Protein 5EWO (pdb70)

GO terms:
  GO:0039617 T=3 icosahedral viral capsid (C, IDA)

Nearest PDB structures (foldseek):
  5ewo-assembly1_A-2  TM=1.005E+00  e=1.103E-40  Human astrovirus 1
  9cbn-assembly1_C  TM=9.974E-01  e=3.775E-36  Human astrovirus 1
  9cbn-assembly1_D  TM=9.980E-01  e=8.827E-36  Human astrovirus 1
  3qsq-assembly1_A  TM=9.892E-01  e=1.990E-27  Human astrovirus 8
  5kov-assembly4_S  TM=9.769E-01  e=4.173E-25  Human astrovirus 2

Sequence (214 aa):
EYKVVLTFFGSSPMSSPNANNNKKQTWVNKKPLDAPSGHYNVKIAKDVDHYLTMQGFTSSIASVDWYTIDFQPSEAPAPIKKGGLLQVLVNISKKKADVYAVKQQFFVTAQTNNKHQVTSLLFLVKVTTGFQVNNYLSYFFYRASATTGDDATTNLLVRGDTYYTAGISSFTTQGGWWYLLTNTSIVDGAMPPPGWVWNNVEELKKTTNNTAYHMMDKKGLVHLIMPLPESSTQMMCCYEMLTSI

B-factor: mean 11.69, std 6.95, range [4.15, 51.04]

InterPro domains:
  IPR004337 Astrovirus capsid protein, inner core domain [PF03115] (17-258)
  IPR022027 Turkey astrovirus capsid protein [PF12226] (432-786)
  IPR029053 Viral coat protein subunit [G3DSA:2.60.120.20] (83-264)

Solvent-accessible surface area: 10147 Å² total; per-residue (Å²): 117,43,38,0,22,0,18,4,9,60,33,16,85,29,15,31,96,125,100,66,5,23,2,0,28,14,78,86,22,18,115,72,67,97,10,0,61,0,6,103,61,132,117,71,65,2,2,0,6,0,4,22,28,6,65,46,20,61,15,56,51,68,105,97,114,108,41,156,54,22,79,53,18,197,53,6,73,2,34,16,73,154,55,87,38,0,25,0,30,0,0,42,25,29,79,34,64,31,79,124,94,39,24,0,2,0,1,0,0,0,1,75,3,62,67,35,12,128,4,52,0,64,0,0,44,18,92,156,55,118,54,127,73,152,61,124,48,66,19,30,1,64,38,104,55,94,66,11,42,1,59,4,82,132,41,21,42,12,0,1,1,1,1,2,13,10,113,25,98,57,54,132,62,39,3,39,64,41,27,64,5,68,38,139,35,22,8,76,91,16,80,0,2,56,5,4,74,88,22,48,91,109,76,40,105,42,67,2,69,0,65,42,66,78

Foldseek 3Di:
DKKKKFFFAAFFPPAHQPDFFKWFFDCAFDPPFWFWWWDLDPVFIATFTDKTFTPDMWIAHPVRHGDDQDDFQPRTFTDTPHDGFKTWRWKDWDWAPPDQFKIKIKMKTKIATAHKDKGWGFIWGWDWDDDDDPDDIATFIAPHTDTDMTIDDHGTIMMTMAMDIGGGDDDDDDGRDYHGRHGPDGDDDDPNCPCRGHHDDGRDMDIDDTDNYD

Radius of gyration: 16.77 Å; Cα contacts (8 Å, |Δi|>4): 598; chains: 1; bounding box: 46×52×38 Å

Secondary structure (DSSP, 8-state):
-EEEEEEE-SPPTT--TTSPPPEE-SS--STT---EEEEEETTEEEE---EEEEEEEEEE-TTS-EEPPPPPPTT-EEEETTEEEEEEEEEEEEEEEEETTEEEEEEEEEEEESS-EEEEEEEE-EE----STT----BEE-SS-EEEEEEE-TT-EEEEEEEEEEES---SSS-----PPPSSS-B---TTTTTSSSPPPTT-EEEEEEBS--

Organism: Human astrovirus-1 (NCBI:txid12456)

Structure (mmCIF, N/CA/C/O backbone):
data_5EWO
#
_entry.id   5EWO
#
_cell.length_a   103.230
_cell.length_b   103.230
_cell.length_c   41.670
_cell.angle_alpha   90.000
_cell.angle_beta   90.000
_cell.angle_gamma   90.000
#
_symmetry.space_group_name_H-M   'P 41 21 2'
#
loop_
_entity.id
_entity.type
_entity.pdbx_description
1 polymer 'Structural protein'
2 non-polymer 'SULFATE ION'
3 water water
#
loop_
_atom_site.group_PDB
_atom_site.id
_atom_site.type_symbol
_atom_site.label_atom_id
_atom_site.label_alt_id
_atom_site.label_comp_id
_atom_site.label_asym_id
_atom_site.label_entity_id
_atom_site.label_seq_id
_atom_site.pdbx_PDB_ins_code
_atom_site.Cartn_x
_atom_site.Cartn_y
_atom_site.Cartn_z
_atom_site.occupancy
_atom_site.B_iso_or_equiv
_atom_site.auth_seq_id
_atom_site.auth_comp_id
_atom_site.auth_asym_id
_atom_site.auth_atom_id
_atom_site.pdbx_PDB_model_num
ATOM 1 N N . GLU A 1 4 ? -13.806 -3.951 -3.324 1.00 21.42 431 GLU A N 1
ATOM 2 C CA . GLU A 1 4 ? -13.788 -2.513 -3.600 1.00 22.85 431 GLU A CA 1
ATOM 3 C C . GLU A 1 4 ? -12.889 -2.250 -4.781 1.00 19.18 431 GLU A C 1
ATOM 4 O O . GLU A 1 4 ? -11.889 -2.923 -4.933 1.00 19.36 431 GLU A O 1
ATOM 16 N N . TYR A 1 5 ? -13.246 -1.270 -5.621 1.00 14.72 432 TYR A N 1
ATOM 17 C CA . TYR A 1 5 ? -12.464 -0.921 -6.797 1.00 14.17 432 TYR A CA 1
ATOM 18 C C . TYR A 1 5 ? -12.304 0.579 -6.898 1.00 13.18 432 TYR A C 1
ATOM 19 O O . TYR A 1 5 ? -13.144 1.343 -6.414 1.00 14.51 432 TYR A O 1
ATOM 37 N N . LYS A 1 6 ? -11.230 1.000 -7.552 1.00 13.44 433 LYS A N 1
ATOM 38 C CA . LYS A 1 6 ? -11.181 2.337 -8.120 1.00 13.58 433 LYS A CA 1
ATOM 39 C C . LYS A 1 6 ? -11.656 2.218 -9.558 1.00 12.03 433 LYS A C 1
ATOM 40 O O . LYS A 1 6 ? -11.163 1.390 -10.323 1.00 12.70 433 LYS A O 1
ATOM 59 N N . VAL A 1 7 ? -12.647 3.031 -9.893 1.00 10.49 434 VAL A N 1
ATOM 60 C CA . VAL A 1 7 ? -13.346 2.930 -11.160 1.00 10.34 434 VAL A CA 1
ATOM 61 C C . VAL A 1 7 ? -13.192 4.267 -11.880 1.00 10.67 434 VAL A C 1
ATOM 62 O O . VAL A 1 7 ? -13.530 5.309 -11.325 1.00 12.00 434 VAL A O 1
ATOM 75 N N . VAL A 1 8 ? -12.668 4.229 -13.104 1.00 9.72 435 VAL A N 1
ATOM 76 C CA . VAL A 1 8 ? -12.528 5.430 -13.927 1.00 9.72 435 VAL A CA 1
ATOM 77 C C . VAL A 1 8 ? -13.562 5.365 -15.039 1.00 9.00 435 VAL A C 1
ATOM 78 O O . VAL A 1 8 ? -13.539 4.456 -15.872 1.00 9.52 435 VAL A O 1
ATOM 91 N N . LEU A 1 9 ? -14.478 6.321 -15.015 1.00 8.65 436 LEU A N 1
ATOM 92 C CA . LEU A 1 9 ? -15.537 6.417 -16.013 1.00 8.25 436 LEU A CA 1
ATOM 93 C C . LEU A 1 9 ? -15.154 7.468 -17.044 1.00 8.88 436 LEU A C 1
ATOM 94 O O . LEU A 1 9 ? -14.789 8.593 -16.692 1.00 9.86 436 LEU A O 1
ATOM 110 N N . THR A 1 10 ? -15.266 7.110 -18.315 1.00 8.37 437 THR A N 1
ATOM 111 C CA . THR A 1 10 ? -15.134 8.047 -19.411 1.00 8.49 437 THR A CA 1
ATOM 112 C C . THR A 1 10 ? -16.534 8.384 -19.883 1.00 8.64 437 THR A C 1
ATOM 113 O O . THR A 1 10 ? -17.281 7.500 -20.306 1.00 9.20 437 THR A O 1
ATOM 124 N N A PHE A 1 11 ? -16.921 9.655 -19.755 0.62 8.26 438 PHE A N 1
ATOM 125 N N B PHE A 1 11 ? -16.875 9.659 -19.831 0.38 8.39 438 PHE A N 1
ATOM 126 C CA A PHE A 1 11 ? -18.293 10.079 -20.050 0.62 8.41 438 PHE A CA 1
ATOM 127 C CA B PHE A 1 11 ? -18.220 10.081 -20.146 0.38 7.82 438 PHE A CA 1
ATOM 128 C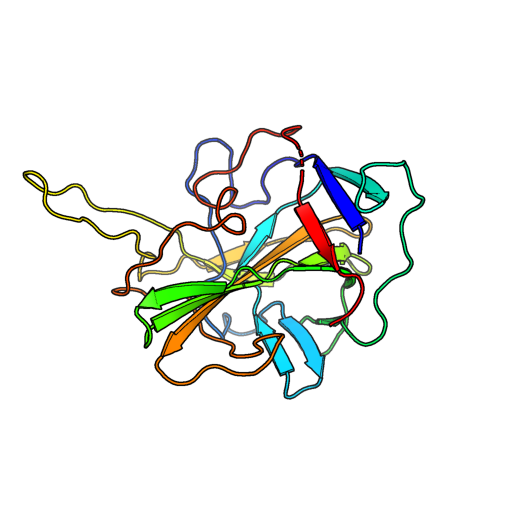 C A PHE A 1 11 ? -18.556 10.094 -21.559 0.62 8.56 438 PHE A C 1
ATOM 129 C C B PHE A 1 11 ? -18.517 10.032 -21.625 0.38 8.35 438 PHE A C 1
ATOM 130 O O A PHE A 1 11 ? -17.713 10.521 -22.351 0.62 9.44 438 PHE A O 1
ATOM 131 O O B PHE A 1 11 ? -17.668 10.347 -22.460 0.38 8.43 438 PHE A O 1
ATOM 164 N N . GLY A 1 12 ? -19.730 9.599 -21.945 1.00 8.32 439 GLY A N 1
ATOM 165 C CA . GLY A 1 12 ? -20.209 9.675 -23.311 1.00 8.37 439 GLY A CA 1
ATOM 166 C C . GLY A 1 12 ? -20.855 11.023 -23.570 1.00 8.22 439 GLY A C 1
ATOM 167 O O . GLY A 1 12 ? -20.686 11.969 -22.810 1.00 9.90 439 GLY A O 1
ATOM 171 N N A SER A 1 13 ? -21.580 11.122 -24.674 0.73 8.55 440 SER A N 1
ATOM 172 N N B SER A 1 13 ? -21.602 11.111 -24.661 0.27 9.32 440 SER A N 1
ATOM 173 C CA A SER A 1 13 ? -22.353 12.324 -24.982 0.73 7.99 440 SER A CA 1
ATOM 174 C CA B SER A 1 13 ? -22.363 12.316 -24.953 0.27 9.18 440 SER A CA 1
ATOM 175 C C A SER A 1 13 ? -23.602 12.365 -24.089 0.73 7.12 440 SER A C 1
ATOM 176 C C B SER A 1 13 ? -23.598 12.363 -24.062 0.27 7.63 440 SER A C 1
ATOM 177 O O A SER A 1 13 ? -24.032 11.335 -23.565 0.73 7.21 440 SER A O 1
ATOM 178 O O B SER A 1 13 ? -24.009 11.339 -23.513 0.27 7.42 440 SER A O 1
ATOM 193 N N . PRO A 1 14 ? -24.197 13.551 -23.912 1.00 6.22 441 PRO A N 1
ATOM 194 C CA . PRO A 1 14 ? -25.392 13.643 -23.063 1.00 6.18 441 PRO A CA 1
ATOM 195 C C . PRO A 1 14 ? -26.522 12.793 -23.618 1.00 5.31 441 PRO A C 1
ATOM 196 O O . PRO A 1 14 ? -26.615 12.607 -24.832 1.00 6.08 441 PRO A O 1
ATOM 207 N N . MET A 1 15 ? -27.402 12.327 -22.742 1.00 5.57 442 MET A N 1
ATOM 208 C CA . MET A 1 15 ? -28.590 11.617 -23.186 1.00 5.79 442 MET A CA 1
ATOM 209 C C . MET A 1 15 ? -29.716 12.600 -23.436 1.00 5.63 442 MET A C 1
ATOM 210 O O . MET A 1 15 ? -30.024 13.418 -22.570 1.00 6.13 442 MET A O 1
ATOM 224 N N . SER A 1 16 ? -30.365 12.503 -24.593 1.00 5.91 443 SER A N 1
ATOM 225 C CA A SER A 1 16 ? -31.526 13.321 -24.875 0.68 6.13 443 SER A CA 1
ATOM 226 C CA B SER A 1 16 ? -31.548 13.305 -24.872 0.32 6.34 443 SER A CA 1
ATOM 227 C C . SER A 1 16 ? -32.507 13.198 -23.699 1.00 6.06 443 SER A C 1
ATOM 228 O O . SER A 1 16 ? -32.742 12.099 -23.196 1.00 6.71 443 SER A O 1
ATOM 243 N N . PRO A 1 17 ? -33.121 14.318 -23.269 1.00 5.86 444 PRO A N 1
ATOM 244 C CA . PRO A 1 17 ? -33.146 15.652 -23.890 1.00 6.08 444 PRO A CA 1
ATOM 245 C C . PRO A 1 17 ? -31.982 16.569 -23.505 1.00 5.47 444 PRO A C 1
ATOM 246 O O . PRO A 1 17 ? -31.989 17.753 -23.864 1.00 6.13 444 PRO A O 1
ATOM 257 N N . ASN A 1 18 ? -30.980 16.046 -22.805 1.00 5.07 445 ASN A N 1
ATOM 258 C CA . ASN A 1 18 ? -29.831 16.842 -22.445 1.00 5.10 445 ASN A CA 1
ATOM 259 C C . ASN A 1 18 ? -28.978 17.215 -23.642 1.00 5.61 445 ASN A C 1
ATOM 260 O O . ASN A 1 18 ? -29.075 16.624 -24.722 1.00 5.83 445 ASN A O 1
ATOM 271 N N . ALA A 1 19 ? -28.149 18.223 -23.427 1.00 5.39 446 ALA A N 1
ATOM 272 C CA . ALA A 1 19 ? -27.224 18.723 -24.442 1.00 5.81 446 ALA A CA 1
ATOM 273 C C . ALA A 1 19 ? -26.094 19.458 -23.734 1.00 5.58 446 ALA A C 1
ATOM 274 O O . ALA A 1 19 ? -26.255 19.906 -22.599 1.00 5.81 446 ALA A O 1
ATOM 281 N N A ASN A 1 20 ? -24.992 19.613 -24.447 0.65 6.49 447 ASN A N 1
ATOM 282 N N B ASN A 1 20 ? -24.905 19.575 -24.335 0.35 6.30 447 ASN A N 1
ATOM 283 C CA A ASN A 1 20 ? -23.824 20.254 -23.885 0.65 6.24 447 ASN A CA 1
ATOM 284 C CA B ASN A 1 20 ? -23.804 20.234 -23.596 0.35 6.74 447 ASN A CA 1
ATOM 285 C C A ASN A 1 20 ? -24.087 21.672 -23.400 0.65 5.86 447 ASN A C 1
ATOM 286 C C B ASN A 1 20 ? -24.083 21.721 -23.328 0.35 5.45 447 ASN A C 1
ATOM 287 O O A ASN A 1 20 ? -23.463 22.140 -22.452 0.65 7.00 447 ASN A O 1
ATOM 288 O O B ASN A 1 20 ? -23.442 22.300 -22.452 0.35 5.82 447 ASN A O 1
ATOM 309 N N . ASN A 1 21 ? -24.986 22.361 -24.083 1.00 5.42 448 ASN A N 1
ATOM 310 C CA . ASN A 1 21 ? -25.307 23.758 -23.813 1.00 5.45 448 ASN A CA 1
ATOM 311 C C . ASN A 1 21 ? -26.564 23.991 -22.999 1.00 5.77 448 ASN A C 1
ATOM 312 O O . ASN A 1 21 ? -27.057 25.116 -22.971 1.00 7.70 448 ASN A O 1
ATOM 323 N N A LYS A 1 22 ? -27.081 22.931 -22.358 0.65 5.00 449 LYS A N 1
ATOM 324 N N B LYS A 1 22 ? -27.070 23.005 -22.291 0.35 6.64 449 LYS A N 1
ATOM 325 C CA A LYS A 1 22 ? -28.317 22.982 -21.562 0.65 5.18 449 LYS A CA 1
ATOM 326 C CA B LYS A 1 22 ? -28.190 23.312 -21.431 0.35 6.60 449 LYS A CA 1
ATOM 327 C C A LYS A 1 22 ? -28.081 22.529 -20.124 0.65 4.49 449 LYS A C 1
ATOM 328 C C B LYS A 1 22 ? -28.116 22.546 -20.145 0.35 5.95 449 LYS A C 1
ATOM 329 O O A LYS A 1 22 ? -27.185 21.734 -19.842 0.65 4.21 449 LYS A O 1
ATOM 330 O O B LYS A 1 22 ? -27.347 21.596 -19.987 0.35 5.20 449 LYS A O 1
ATOM 367 N N . GLN A 1 23 ? -28.942 23.007 -19.223 1.00 4.72 450 GLN A N 1
ATOM 368 C CA . GLN A 1 23 ? -29.017 22.446 -17.895 1.00 4.61 450 GLN A CA 1
ATOM 369 C C . GLN A 1 23 ? -29.240 20.936 -17.966 1.00 4.61 450 GLN A C 1
ATOM 370 O O . GL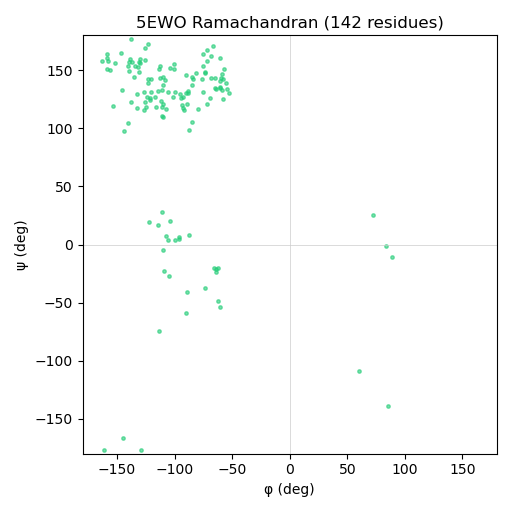N A 1 23 ? -29.972 20.433 -18.829 1.00 4.71 450 GLN A O 1
ATOM 384 N N . THR A 1 24 ? -28.655 20.208 -17.022 1.00 4.56 451 THR A N 1
ATOM 385 C CA . THR A 1 24 ? -28.937 18.783 -16.922 1.00 4.42 451 THR A CA 1
ATOM 386 C C . THR A 1 24 ? -30.344 18.542 -16.393 1.00 4.40 451 THR A C 1
ATOM 387 O O . THR A 1 24 ? -30.674 18.940 -15.273 1.00 5.51 451 THR A O 1
ATOM 398 N N . TRP A 1 25 ? -31.143 17.850 -17.191 1.00 4.33 452 TRP A N 1
ATOM 399 C CA . TRP A 1 25 ? -32.439 17.352 -16.774 1.00 4.49 452 TRP A CA 1
ATOM 400 C C . TRP A 1 25 ? -32.250 16.011 -16.064 1.00 4.51 452 TRP A C 1
ATOM 401 O O . TRP A 1 25 ? -31.492 15.157 -16.534 1.00 5.10 452 TRP A O 1
ATOM 422 N N . VAL A 1 26 ? -32.967 15.854 -14.955 1.00 4.54 453 VAL A N 1
ATOM 423 C CA . VAL A 1 26 ? -32.984 14.640 -14.151 1.00 4.43 453 VAL A CA 1
ATOM 424 C C . VAL A 1 26 ? -34.445 14.288 -13.857 1.00 4.63 453 VAL A C 1
ATOM 425 O O . VAL A 1 26 ? -35.301 15.177 -13.800 1.00 4.84 453 VAL A O 1
ATOM 438 N N . ASN A 1 27 ? -34.747 13.016 -13.650 1.00 4.40 454 ASN A N 1
ATOM 439 C CA . ASN A 1 27 ? -36.068 12.695 -13.145 1.00 4.59 454 ASN A CA 1
ATOM 440 C C . ASN A 1 27 ? -36.226 13.242 -11.716 1.00 4.71 454 ASN A C 1
ATOM 441 O O . ASN A 1 27 ? -35.326 13.085 -10.890 1.00 5.30 454 ASN A O 1
ATOM 452 N N A LYS A 1 28 ? -37.398 13.817 -11.460 0.69 4.48 455 LYS A N 1
ATOM 453 N N B LYS A 1 28 ? -37.363 13.891 -11.432 0.31 6.52 455 LYS A N 1
ATOM 454 C CA A LYS A 1 28 ? -37.658 14.466 -10.182 0.69 4.59 455 LYS A CA 1
ATOM 455 C CA B LYS A 1 28 ? -37.636 14.403 -10.074 0.31 7.68 455 LYS A CA 1
ATOM 456 C C A LYS A 1 28 ? -38.514 13.628 -9.211 0.69 5.48 455 LYS A C 1
ATOM 457 C C B LYS A 1 28 ? -38.446 13.433 -9.215 0.31 8.27 455 LYS A C 1
ATOM 458 O O A LYS A 1 28 ? -38.090 13.409 -8.087 0.69 5.95 455 LYS A O 1
ATOM 459 O O B LYS A 1 28 ? -37.966 12.989 -8.173 0.31 10.90 455 LYS A O 1
ATOM 496 N N . PRO A 1 29 ? -39.692 13.128 -9.622 1.00 6.79 456 PRO A N 1
ATOM 497 C CA . PRO A 1 29 ? -40.608 12.531 -8.640 1.00 7.27 456 PRO A CA 1
ATOM 498 C C . PRO A 1 29 ? -40.511 11.035 -8.509 1.00 7.11 456 PRO A C 1
ATOM 499 O O . PRO A 1 29 ? -39.715 10.355 -9.164 1.00 7.80 456 PRO A O 1
ATOM 510 N N . LEU A 1 30 ? -41.392 10.531 -7.663 1.00 7.29 457 LEU A N 1
ATOM 511 C CA . LEU A 1 30 ? -41.534 9.101 -7.395 1.00 8.13 457 LEU A CA 1
ATOM 512 C C . LEU A 1 30 ? -42.638 8.458 -8.216 1.00 7.43 457 LEU A C 1
ATOM 513 O O . LEU A 1 30 ? -42.926 7.284 -8.021 1.00 8.75 457 LEU A O 1
ATOM 529 N N . ASP A 1 31 ? -43.225 9.208 -9.134 1.00 6.40 458 ASP A N 1
ATOM 530 C CA . ASP A 1 31 ? -44.213 8.680 -10.060 1.00 6.61 458 ASP A CA 1
ATOM 531 C C . ASP A 1 31 ? -43.822 9.069 -11.474 1.00 6.46 458 ASP A C 1
ATOM 532 O O . ASP A 1 31 ? -42.770 9.670 -11.701 1.00 6.71 458 ASP A O 1
ATOM 541 N N . ALA A 1 32 ? -44.682 8.709 -12.416 1.00 6.69 459 ALA A N 1
ATOM 542 C CA . ALA A 1 32 ? -44.417 8.897 -13.835 1.00 6.80 459 ALA A CA 1
ATOM 543 C C . ALA A 1 32 ? -45.739 9.184 -14.536 1.00 7.32 459 ALA A C 1
ATOM 544 O O . ALA A 1 32 ? -46.811 8.916 -13.978 1.00 8.14 459 ALA A O 1
ATOM 551 N N . PRO A 1 33 ? -45.675 9.695 -15.777 1.00 7.98 460 PRO A N 1
ATOM 552 C CA . PRO A 1 33 ? -46.907 9.933 -16.530 1.00 10.08 460 PRO A CA 1
ATOM 553 C C . PRO A 1 33 ? -47.697 8.657 -16.750 1.00 10.44 460 PRO A C 1
ATOM 554 O O . PRO A 1 33 ? -47.177 7.546 -16.673 1.00 10.29 460 PRO A O 1
ATOM 565 N N . SER A 1 34 ? -48.976 8.844 -17.041 1.00 13.40 461 SER A N 1
ATOM 566 C CA . SER A 1 34 ? -49.878 7.749 -17.323 1.00 14.86 461 SER A CA 1
ATOM 567 C C . SER A 1 34 ? -49.310 6.850 -18.408 1.00 14.72 461 SER A C 1
ATOM 568 O O . SER A 1 34 ? -48.853 7.323 -19.446 1.00 15.42 461 SER A O 1
ATOM 576 N N . GLY A 1 35 ? -49.305 5.552 -18.136 1.00 14.38 462 GLY A N 1
ATOM 577 C CA . GLY A 1 35 ? -48.776 4.578 -19.069 1.00 14.53 462 GLY A CA 1
ATOM 578 C C . GLY A 1 35 ? -47.273 4.383 -18.997 1.00 13.62 462 GLY A C 1
ATOM 579 O O . GLY A 1 35 ? -46.727 3.555 -19.731 1.00 15.18 462 GLY A O 1
ATOM 583 N N . HIS A 1 36 ? -46.616 5.137 -18.119 1.00 10.47 463 HIS A N 1
ATOM 584 C CA . HIS A 1 36 ? -45.169 5.109 -17.996 1.00 9.58 463 HIS A CA 1
ATOM 585 C C . HIS A 1 36 ? -44.715 4.774 -16.590 1.00 8.79 463 HIS A C 1
ATOM 586 O O . HIS A 1 36 ? -45.513 4.690 -15.646 1.00 9.18 463 HIS A O 1
ATOM 600 N N . TYR A 1 37 ? -43.404 4.587 -16.473 1.00 8.52 464 TYR A N 1
ATOM 601 C CA . TYR A 1 37 ? -42.800 4.067 -15.260 1.00 8.43 464 TYR A CA 1
ATOM 602 C C . TYR A 1 37 ? -41.508 4.788 -14.953 1.00 7.30 464 TYR A C 1
ATOM 603 O O . TYR A 1 37 ? -40.772 5.211 -15.845 1.00 7.54 464 TYR A O 1
ATOM 621 N N . ASN A 1 38 ? -41.216 4.876 -13.667 1.00 7.10 465 ASN A N 1
ATOM 622 C CA . ASN A 1 38 ? -39.894 5.238 -13.205 1.00 7.14 465 ASN A CA 1
ATOM 623 C C . ASN A 1 38 ? -38.906 4.098 -13.448 1.00 7.13 465 ASN A C 1
ATOM 624 O O . ASN A 1 38 ? -39.288 2.928 -13.580 1.00 8.52 465 ASN A O 1
ATOM 635 N N . VAL A 1 39 ? -37.629 4.448 -13.504 1.00 6.41 466 VAL A N 1
ATOM 636 C CA . VAL A 1 39 ? -36.564 3.459 -13.394 1.00 6.33 466 VAL A CA 1
ATOM 637 C C . VAL A 1 39 ? -36.220 3.332 -11.910 1.00 6.12 466 VAL A C 1
ATOM 638 O O . VAL A 1 39 ? -36.045 4.345 -11.236 1.00 7.00 466 VAL A O 1
ATOM 651 N N . LYS A 1 40 ? -36.174 2.101 -11.412 1.00 6.68 467 LYS A N 1
ATOM 652 C CA . LYS A 1 40 ? -35.884 1.827 -10.001 1.00 7.68 467 LYS A CA 1
ATOM 653 C C . LYS A 1 40 ? -34.641 0.970 -9.920 1.00 8.13 467 LYS A C 1
ATOM 654 O O . LYS A 1 40 ? -34.426 0.090 -10.759 1.00 9.36 467 LYS A O 1
ATOM 673 N N . ILE A 1 41 ? -33.806 1.225 -8.922 1.00 7.11 468 ILE A N 1
ATOM 674 C CA . ILE A 1 41 ? -32.672 0.369 -8.626 1.00 7.58 468 ILE A CA 1
ATOM 675 C C . ILE A 1 41 ? -32.985 -0.303 -7.299 1.00 8.20 468 ILE A C 1
ATOM 676 O O . ILE A 1 41 ? -33.035 0.354 -6.265 1.00 8.61 468 ILE A O 1
ATOM 692 N N . ALA A 1 42 ? -33.237 -1.608 -7.360 1.00 9.62 469 ALA A N 1
ATOM 693 C CA . ALA A 1 42 ? -33.848 -2.335 -6.255 1.00 10.82 469 ALA A CA 1
ATOM 694 C C . ALA A 1 42 ? -33.019 -3.508 -5.765 1.00 12.25 469 ALA A C 1
ATOM 695 O O . ALA A 1 42 ? -32.472 -4.280 -6.551 1.00 13.92 469 ALA A O 1
ATOM 702 N N . LYS A 1 43 ? -32.982 -3.656 -4.446 1.00 12.46 470 LYS A N 1
ATOM 703 C CA . LYS A 1 43 ? -32.498 -4.867 -3.797 1.00 14.72 470 LYS A CA 1
ATOM 704 C C . LYS A 1 43 ? -33.668 -5.840 -3.612 1.00 16.27 470 LYS A C 1
ATOM 705 O O . LYS A 1 43 ? -33.509 -7.048 -3.790 1.00 16.41 470 LYS A O 1
ATOM 724 N N . ASP A 1 44 ? -34.830 -5.307 -3.230 1.00 15.92 471 ASP A N 1
ATOM 725 C CA . ASP A 1 44 ? -36.074 -6.074 -3.145 1.00 17.40 471 ASP A CA 1
ATOM 726 C C . ASP A 1 44 ? -37.253 -5.096 -3.135 1.00 18.17 471 ASP A C 1
ATOM 727 O O . ASP A 1 44 ? -37.051 -3.879 -3.261 1.00 17.10 471 ASP A O 1
ATOM 736 N N . VAL A 1 45 ? -38.476 -5.610 -2.992 1.00 20.96 472 VAL A N 1
ATOM 737 C CA . VAL A 1 45 ? -39.666 -4.766 -3.133 1.00 22.12 472 VAL A CA 1
ATOM 738 C C . VAL A 1 45 ? -39.757 -3.677 -2.065 1.00 20.84 472 VAL A C 1
ATOM 739 O O . VAL A 1 45 ? -40.448 -2.676 -2.258 1.00 22.92 472 VAL A O 1
ATOM 752 N N . ASP A 1 46 ? -39.061 -3.869 -0.948 1.00 20.43 473 ASP A N 1
ATOM 753 C CA . ASP A 1 46 ? -39.094 -2.906 0.154 1.00 20.32 473 ASP A CA 1
ATOM 754 C C . ASP A 1 46 ? -37.822 -2.064 0.282 1.00 18.59 473 ASP A C 1
ATOM 755 O O . ASP A 1 46 ? -37.704 -1.248 1.199 1.00 18.57 473 ASP A O 1
ATOM 764 N N . HIS A 1 47 ? -36.882 -2.242 -0.642 1.00 15.41 474 HIS A N 1
ATOM 765 C CA . HIS A 1 47 ? -35.612 -1.525 -0.596 1.00 13.77 474 HIS A CA 1
ATOM 766 C C . HIS A 1 47 ? -35.194 -1.194 -2.017 1.00 12.24 474 HIS A C 1
ATOM 767 O O . HIS A 1 47 ? -34.636 -2.039 -2.726 1.00 12.18 474 HIS A O 1
ATOM 781 N N . TYR A 1 48 ? -35.491 0.032 -2.437 1.00 10.24 475 TYR A N 1
ATOM 782 C CA . TYR A 1 48 ? -35.142 0.480 -3.769 1.00 8.82 475 TYR A CA 1
ATOM 783 C C . TYR A 1 48 ? -35.085 1.991 -3.807 1.00 8.24 475 TYR A C 1
ATOM 784 O O . TYR A 1 48 ? -35.659 2.673 -2.954 1.00 9.08 475 TYR A O 1
ATOM 802 N N . LEU A 1 49 ? -34.351 2.494 -4.789 1.00 7.41 476 LEU A N 1
ATOM 803 C CA . LEU A 1 49 ? -34.215 3.927 -5.026 1.00 7.03 476 LEU A CA 1
ATOM 804 C C . LEU A 1 49 ? -34.657 4.244 -6.447 1.00 6.90 476 LEU A C 1
ATOM 805 O O . LEU A 1 49 ? -34.390 3.491 -7.384 1.00 8.40 476 LEU A O 1
ATOM 821 N N . THR A 1 50 ? -35.311 5.378 -6.604 1.00 6.39 477 THR A N 1
ATOM 822 C CA . THR A 1 50 ? -35.793 5.805 -7.910 1.00 6.38 477 THR A CA 1
ATOM 823 C C . THR A 1 50 ? -34.712 6.611 -8.639 1.00 5.96 477 THR A C 1
ATOM 824 O O . THR A 1 50 ? -34.092 7.513 -8.073 1.00 5.91 477 THR A O 1
ATOM 835 N N . MET A 1 51 ? -34.476 6.280 -9.899 1.00 5.72 478 MET A N 1
ATOM 836 C CA . MET A 1 51 ? -33.528 7.025 -10.709 1.00 5.37 478 MET A CA 1
ATOM 837 C C . MET A 1 51 ? -33.915 8.492 -10.823 1.00 5.01 478 MET A C 1
ATOM 838 O O . MET A 1 51 ? -35.064 8.820 -11.166 1.00 5.65 478 MET A O 1
ATOM 852 N N . GLN A 1 52 ? -32.913 9.340 -10.618 1.00 4.81 479 GLN A N 1
ATOM 853 C CA . GLN A 1 52 ? -32.993 10.774 -10.879 1.00 4.67 479 GLN A CA 1
ATOM 854 C C . GLN A 1 52 ? -32.028 11.101 -12.033 1.00 4.45 479 GLN A C 1
ATOM 855 O O . GLN A 1 52 ? -32.477 11.319 -13.163 1.00 4.96 479 GLN A O 1
ATOM 869 N N . GLY A 1 53 ? -30.733 11.104 -11.773 1.00 4.66 480 GLY A N 1
ATOM 870 C CA . GLY A 1 53 ? -29.755 11.344 -12.822 1.00 4.82 480 GLY A CA 1
ATOM 871 C C . GLY A 1 53 ? -29.559 10.131 -13.720 1.00 4.75 480 GLY A C 1
ATOM 872 O O . GLY A 1 53 ? -29.549 8.987 -13.247 1.00 5.39 480 GLY A O 1
ATOM 876 N N . PHE A 1 54 ? -29.375 10.405 -15.005 1.00 5.21 481 PHE A N 1
ATOM 877 C CA . PHE A 1 54 ? -29.111 9.386 -16.022 1.00 5.59 481 PHE A CA 1
ATOM 878 C C . PHE A 1 54 ? -28.032 9.903 -16.951 1.00 5.11 481 PHE A C 1
ATOM 879 O O . PHE A 1 54 ? -28.189 10.971 -17.552 1.00 5.84 481 PHE A O 1
ATOM 896 N N . THR A 1 55 ? -26.946 9.148 -17.062 1.00 5.29 482 THR A N 1
ATOM 897 C CA . THR A 1 55 ? -25.773 9.606 -17.809 1.00 5.32 482 THR A CA 1
ATOM 898 C C . THR A 1 55 ? -25.166 8.419 -18.546 1.00 5.58 482 THR A C 1
ATOM 899 O O . THR A 1 55 ? -25.017 7.345 -17.979 1.00 6.11 482 THR A O 1
ATOM 910 N N A SER A 1 56 ? -24.838 8.614 -19.821 0.85 5.64 483 SER A N 1
ATOM 911 N N B SER A 1 56 ? -24.812 8.616 -19.815 0.15 6.04 483 SER A N 1
ATOM 912 C CA A SER A 1 56 ? -24.174 7.604 -20.636 0.85 5.80 483 SER A CA 1
ATOM 913 C CA B SER A 1 56 ? -24.202 7.551 -20.612 0.15 6.66 483 SER A CA 1
ATOM 914 C C A SER A 1 56 ? -22.672 7.613 -20.367 0.85 6.52 483 SER A C 1
ATOM 915 C C B SER A 1 56 ? -22.677 7.579 -20.509 0.15 6.57 483 SER A C 1
ATOM 916 O O A SER A 1 56 ? -22.037 8.677 -20.364 0.85 7.12 483 SER A O 1
ATOM 917 O O B SER A 1 56 ? -22.035 8.605 -20.742 0.15 6.15 483 SER A O 1
ATOM 932 N N . ILE A 1 57 ? -22.125 6.421 -20.164 1.00 6.06 484 ILE A N 1
ATOM 933 C CA . ILE A 1 57 ? -20.703 6.226 -19.923 1.00 6.56 484 ILE A CA 1
ATOM 934 C C . ILE A 1 57 ? -20.130 5.465 -21.112 1.00 6.71 484 ILE A C 1
ATOM 935 O O . ILE A 1 57 ? -20.582 4.371 -21.444 1.00 7.64 484 ILE A O 1
ATOM 952 N N . ALA A 1 58 ? -19.129 6.060 -21.759 1.00 7.74 485 ALA A N 1
ATOM 953 C CA . ALA A 1 58 ? -18.525 5.464 -22.946 1.00 8.81 485 ALA A CA 1
ATOM 954 C C . ALA A 1 58 ? -17.646 4.269 -22.627 1.00 9.60 485 ALA A C 1
ATOM 955 O O . ALA A 1 58 ? -17.603 3.309 -23.399 1.00 11.26 485 ALA A O 1
ATOM 962 N N . SER A 1 59 ? -16.917 4.327 -21.517 1.00 9.19 486 SER A N 1
ATOM 963 C CA . SER A 1 59 ? -16.057 3.210 -21.130 1.00 9.97 486 SER A CA 1
ATOM 964 C C . SER A 1 59 ? -15.753 3.267 -19.642 1.00 8.73 486 SER A C 1
ATOM 965 O O . SER A 1 59 ? -15.915 4.297 -18.978 1.00 8.93 486 SER A O 1
ATOM 973 N N . VAL A 1 60 ? -15.336 2.119 -19.126 1.00 8.77 487 VAL A N 1
ATOM 974 C CA . VAL A 1 60 ? -15.025 1.938 -17.720 1.00 8.75 487 VAL A CA 1
ATOM 975 C C . VAL A 1 60 ? -13.687 1.224 -17.607 1.00 9.42 487 VAL A C 1
ATOM 976 O O . VAL A 1 60 ? -13.472 0.198 -18.254 1.00 10.51 487 VAL A O 1
ATOM 989 N N . ASP A 1 61 ? -12.798 1.781 -16.792 1.00 9.60 488 ASP A N 1
ATOM 990 C CA . ASP A 1 61 ? -11.530 1.143 -16.450 1.00 9.93 488 ASP A CA 1
ATOM 991 C C . ASP A 1 61 ? -11.542 0.806 -14.966 1.00 9.55 488 ASP A C 1
ATOM 992 O O . ASP A 1 61 ? -11.901 1.644 -14.125 1.00 10.43 488 ASP A O 1
ATOM 1001 N N . TRP A 1 62 ? -11.166 -0.427 -14.656 1.00 9.90 489 TRP A N 1
ATOM 1002 C CA . TRP A 1 62 ? -11.247 -0.966 -13.310 1.00 10.27 489 TRP A CA 1
ATOM 1003 C C . TRP A 1 62 ? -9.855 -1.150 -12.722 1.00 11.07 489 TRP A C 1
ATOM 1004 O O . TRP A 1 62 ? -8.948 -1.651 -13.388 1.00 11.54 489 TRP A O 1
ATOM 1025 N N . TYR A 1 63 ? -9.721 -0.771 -11.459 1.00 11.50 490 TYR A N 1
ATOM 1026 C CA . TYR A 1 63 ? -8.479 -0.896 -10.717 1.00 12.75 490 TYR A CA 1
ATOM 1027 C C . TYR A 1 63 ? -8.753 -1.371 -9.298 1.00 13.69 490 TYR A C 1
ATOM 1028 O O . TYR A 1 63 ? -9.841 -1.206 -8.768 1.00 13.62 490 TYR A O 1
ATOM 1046 N N . THR A 1 64 ? -7.728 -1.920 -8.663 1.00 19.01 491 THR A N 1
ATOM 1047 C CA . THR A 1 64 ? -7.762 -2.175 -7.229 1.00 22.43 491 THR A CA 1
ATOM 1048 C C . THR A 1 64 ? -7.798 -0.858 -6.464 1.00 25.00 491 THR A C 1
ATOM 1049 O O . THR A 1 64 ? -7.653 0.217 -7.044 1.00 24.52 491 THR A O 1
ATOM 1060 N N . ILE A 1 65 ? -8.012 -0.932 -5.170 1.00 34.63 492 ILE A N 1
ATOM 1061 C CA . ILE A 1 65 ? -8.086 0.237 -4.333 1.00 39.36 492 ILE A CA 1
ATOM 1062 C C . ILE A 1 65 ? -6.772 1.065 -4.301 1.00 41.28 492 ILE A C 1
ATOM 1063 O O . ILE A 1 65 ? -6.773 2.249 -4.009 1.00 41.90 492 ILE A O 1
ATOM 1079 N N . ASP A 1 66 ? -5.678 0.451 -4.652 1.00 40.11 493 ASP A N 1
ATOM 1080 C CA . ASP A 1 66 ? -4.395 1.198 -4.728 1.00 40.82 493 ASP A CA 1
ATOM 1081 C C . ASP A 1 66 ? -3.973 1.500 -6.156 1.00 39.64 493 ASP A C 1
ATOM 1082 O O . ASP A 1 66 ? -2.824 1.784 -6.438 1.00 39.25 493 ASP A O 1
ATOM 1091 N N . PHE A 1 67 ? -4.948 1.451 -7.044 1.00 27.68 494 PHE A N 1
ATOM 1092 C CA . PHE A 1 67 ? -4.800 1.751 -8.442 1.00 26.60 494 PHE A CA 1
ATOM 1093 C C . PHE A 1 67 ? -4.049 0.773 -9.401 1.00 25.54 494 PHE A C 1
ATOM 1094 O O . PHE A 1 67 ? -3.594 1.197 -10.398 1.00 25.41 494 PHE A O 1
ATOM 1111 N N . GLN A 1 68 ? -3.982 -0.534 -9.085 1.00 26.00 495 GLN A N 1
ATOM 1112 C CA . GLN A 1 68 ? -3.465 -1.574 -9.981 1.00 26.82 495 GLN A CA 1
ATOM 1113 C C . GLN A 1 68 ? -4.571 -2.061 -10.933 1.00 24.09 495 GLN A C 1
ATOM 1114 O O . GLN A 1 68 ? -5.716 -2.154 -10.517 1.00 21.72 495 GLN A O 1
ATOM 1128 N N . PRO A 1 69 ? -4.237 -2.400 -12.196 1.00 25.28 496 PRO A N 1
ATOM 1129 C CA . PRO A 1 69 ? -5.276 -2.737 -13.188 1.00 24.57 496 PRO A CA 1
ATOM 1130 C C . PRO A 1 69 ? -6.009 -4.051 -12.911 1.00 23.56 496 PRO A C 1
ATOM 1131 O O . PRO A 1 69 ? -5.384 -5.019 -12.471 1.00 24.39 496 PRO A O 1
ATOM 1142 N N . SER A 1 70 ? -7.309 -4.084 -13.197 1.00 23.63 497 SER A N 1
ATOM 1143 C CA . SER A 1 70 ? -8.136 -5.248 -12.903 1.00 24.10 497 SER A CA 1
ATOM 1144 C C . SER A 1 70 ? -9.144 -5.516 -14.013 1.00 24.74 497 SER A C 1
ATOM 1145 O O . SER A 1 70 ? -9.555 -4.604 -14.731 1.00 24.50 497 SER A O 1
ATOM 1153 N N . GLU A 1 71 ? -9.549 -6.775 -14.148 1.00 30.49 498 GLU A N 1
ATOM 1154 C CA . GLU A 1 71 ? -10.632 -7.113 -15.057 1.00 31.05 498 GLU A CA 1
ATOM 1155 C C . GLU A 1 71 ? -11.935 -6.670 -14.407 1.00 27.63 498 GLU A C 1
ATOM 1156 O O . GLU A 1 71 ? -12.018 -6.572 -13.183 1.00 26.71 498 GLU A O 1
ATOM 1168 N N . ALA A 1 72 ? -12.941 -6.388 -15.227 1.00 23.01 499 ALA A N 1
ATOM 1169 C CA . ALA A 1 72 ? -14.245 -6.007 -14.707 1.00 20.38 499 ALA A CA 1
ATOM 1170 C C . ALA A 1 72 ? -14.823 -7.132 -13.850 1.00 18.41 499 ALA A C 1
ATOM 1171 O O . ALA A 1 72 ? -14.688 -8.301 -14.206 1.00 18.69 499 ALA A O 1
ATOM 1178 N N . PRO A 1 73 ? -15.475 -6.784 -12.725 1.00 14.55 500 PRO A N 1
ATOM 1179 C CA . PRO A 1 73 ? -16.174 -7.781 -11.909 1.00 14.16 500 PRO A CA 1
ATOM 1180 C C . PRO A 1 73 ? -17.444 -8.268 -12.596 1.00 13.21 500 PRO A C 1
ATOM 1181 O O . PRO A 1 73 ? -17.882 -7.672 -13.576 1.00 13.72 500 PRO A O 1
ATOM 1192 N N . ALA A 1 74 ? -18.017 -9.354 -12.088 1.00 14.58 501 ALA A N 1
ATOM 1193 C CA . ALA A 1 74 ? -19.326 -9.810 -12.544 1.00 13.81 501 ALA A CA 1
ATOM 1194 C C . ALA A 1 74 ? -20.406 -8.904 -11.947 1.00 12.46 501 ALA A C 1
ATOM 1195 O O . ALA A 1 74 ? -20.141 -8.169 -10.998 1.00 13.38 501 ALA A O 1
ATOM 1202 N N . PRO A 1 75 ? -21.631 -8.949 -12.496 1.00 10.94 502 PRO A N 1
ATOM 1203 C CA . PRO A 1 75 ? -22.722 -8.165 -11.911 1.00 10.33 502 PRO A CA 1
ATOM 1204 C C . PRO A 1 75 ? -22.964 -8.502 -10.454 1.00 9.44 502 PRO A C 1
ATOM 1205 O O . PRO A 1 75 ? -22.734 -9.632 -10.021 1.00 10.24 502 PRO A O 1
ATOM 1216 N N . ILE A 1 76 ? -23.448 -7.516 -9.717 1.00 9.94 503 ILE A N 1
ATOM 1217 C CA . ILE A 1 76 ? -23.848 -7.700 -8.332 1.00 10.68 503 ILE A CA 1
ATOM 1218 C C . ILE A 1 76 ? -25.151 -8.487 -8.281 1.00 11.55 503 ILE A C 1
ATOM 1219 O O . ILE A 1 76 ? -26.175 -8.049 -8.788 1.00 12.16 503 ILE A O 1
ATOM 1235 N N A LYS A 1 77 ? -25.081 -9.664 -7.677 0.59 12.70 504 LYS A N 1
ATOM 1236 N N B LYS A 1 77 ? -25.138 -9.648 -7.640 0.41 12.67 504 LYS A N 1
ATOM 1237 C CA A LYS A 1 77 ? -26.262 -10.476 -7.487 0.59 14.68 504 LYS A CA 1
ATOM 1238 C CA B LYS A 1 77 ? -26.339 -10.485 -7.586 0.41 14.01 504 LYS A CA 1
ATOM 1239 C C A LYS A 1 77 ? -27.201 -9.764 -6.539 0.59 15.56 504 LYS A C 1
ATOM 1240 C C B LYS A 1 77 ? -27.457 -9.886 -6.731 0.41 14.39 504 LYS A C 1
ATOM 1241 O O A LYS A 1 77 ? -26.770 -9.181 -5.543 0.59 16.01 504 LYS A O 1
ATOM 1242 O O B LYS A 1 77 ? -27.227 -9.497 -5.589 0.41 14.66 504 LYS A O 1
ATOM 1279 N N A GLY A 1 78 ? -28.486 -9.806 -6.863 0.59 16.09 505 GLY A N 1
ATOM 1280 N N B GLY A 1 78 ? -28.669 -9.828 -7.278 0.41 14.11 505 GLY A N 1
ATOM 1281 C CA A GLY A 1 78 ? -29.516 -9.316 -5.969 0.59 15.97 505 GLY A CA 1
ATOM 1282 C CA B GLY A 1 78 ? -29.830 -9.396 -6.512 0.41 13.76 505 GLY A CA 1
ATOM 1283 C C A GLY A 1 78 ? -29.778 -7.819 -6.016 0.59 15.04 505 GLY A C 1
ATOM 1284 C C B GLY A 1 78 ? -30.209 -7.932 -6.653 0.41 13.48 505 GLY A C 1
ATOM 1285 O O A GLY A 1 78 ? -30.521 -7.303 -5.181 0.59 14.94 505 GLY A O 1
ATOM 1286 O O B GLY A 1 78 ? -31.316 -7.535 -6.273 0.41 13.70 505 GLY A O 1
ATOM 1293 N N A LEU A 1 79 ? -29.173 -7.124 -6.979 0.59 12.80 506 LEU A N 1
ATOM 1294 N N B LEU A 1 79 ? -29.291 -7.120 -7.171 0.41 11.93 506 LEU A N 1
ATOM 1295 C CA A LEU A 1 79 ? -29.540 -5.746 -7.303 0.59 11.47 506 LEU A CA 1
ATOM 1296 C CA B LEU A 1 79 ? -29.530 -5.686 -7.321 0.41 11.13 506 LEU A CA 1
ATOM 1297 C C A LEU A 1 79 ? -30.067 -5.777 -8.719 0.59 11.13 506 LEU A C 1
ATOM 1298 C C B LEU A 1 79 ? -29.874 -5.379 -8.766 0.41 11.62 506 LEU A C 1
ATOM 1299 O O A LEU A 1 79 ? -29.533 -6.519 -9.560 0.59 11.57 506 LEU A O 1
ATOM 1300 O O B LEU A 1 79 ? -29.037 -5.451 -9.653 0.41 12.79 506 LEU A O 1
ATOM 1331 N N . GLN A 1 80 ? -31.115 -4.994 -8.981 1.00 11.83 507 GLN A N 1
ATOM 1332 C CA . GLN A 1 80 ? -31.694 -4.943 -10.312 1.00 12.52 507 GLN A CA 1
ATOM 1333 C C . GLN A 1 80 ? -32.085 -3.529 -10.692 1.00 10.98 507 GLN A C 1
ATOM 1334 O O . GLN A 1 80 ? -32.591 -2.795 -9.868 1.00 11.17 507 GLN A O 1
ATOM 1349 N N . VAL A 1 81 ? -31.882 -3.164 -11.950 1.00 8.47 508 VAL A N 1
ATOM 1350 C CA . VAL A 1 81 ? -32.513 -1.970 -12.504 1.00 7.04 508 VAL A CA 1
ATOM 1351 C C . VAL A 1 81 ? -33.826 -2.409 -13.140 1.00 6.91 508 VAL A C 1
ATOM 1352 O O . VAL A 1 81 ? -33.801 -3.217 -14.068 1.00 7.70 508 VAL A O 1
ATOM 1365 N N . LEU A 1 82 ? -34.951 -1.932 -12.601 1.00 6.95 509 LEU A N 1
ATOM 1366 C CA . LEU A 1 82 ? -36.297 -2.343 -12.973 1.00 8.30 509 LEU A CA 1
ATOM 1367 C C . LEU A 1 82 ? -37.064 -1.220 -13.646 1.00 7.36 509 LEU A C 1
ATOM 1368 O O . LEU A 1 82 ? -36.942 -0.057 -13.259 1.00 8.35 509 LEU A O 1
ATOM 1384 N N . VAL A 1 83 ? -37.871 -1.583 -14.634 1.00 7.23 510 VAL A N 1
ATOM 1385 C CA . VAL A 1 83 ? -38.900 -0.715 -15.179 1.00 7.34 510 VAL A CA 1
ATOM 1386 C C . VAL A 1 83 ? -40.205 -1.499 -15.076 1.00 7.62 510 VAL A C 1
ATOM 1387 O O . VAL A 1 83 ? -40.328 -2.582 -15.659 1.00 7.74 510 VAL A O 1
ATOM 1400 N N . ASN A 1 84 ? -41.154 -0.964 -14.310 1.00 8.67 511 ASN A N 1
ATOM 1401 C CA . ASN A 1 84 ? -42.360 -1.682 -13.914 1.00 9.34 511 ASN A CA 1
ATOM 1402 C C . ASN A 1 84 ? -41.926 -2.906 -13.122 1.00 10.41 511 ASN A C 1
ATOM 1403 O O . ASN A 1 84 ? -41.459 -2.740 -12.000 1.00 13.16 511 ASN A O 1
ATOM 1414 N N . ILE A 1 85 ? -42.055 -4.113 -13.672 1.00 10.47 512 ILE A N 1
ATOM 1415 C CA . ILE A 1 85 ? -41.607 -5.312 -12.958 1.00 11.73 512 ILE A CA 1
ATOM 1416 C C . ILE A 1 85 ? -40.583 -6.113 -13.740 1.00 12.23 512 ILE A C 1
ATOM 1417 O O . ILE A 1 85 ? -40.338 -7.278 -13.431 1.00 13.83 512 ILE A O 1
ATOM 1433 N N . SER A 1 86 ? -39.937 -5.476 -14.711 1.00 9.10 513 SER A N 1
ATOM 1434 C CA . SER A 1 86 ? -38.969 -6.175 -15.553 1.00 9.00 513 SER A CA 1
ATOM 1435 C C . SER A 1 86 ? -37.566 -5.583 -15.434 1.00 7.95 513 SER A C 1
ATOM 1436 O O . SER A 1 86 ? -37.382 -4.372 -15.485 1.00 8.49 513 SER A O 1
ATOM 1444 N N A LYS A 1 87 ? -36.586 -6.460 -15.306 0.47 7.99 514 LYS A N 1
ATOM 1445 N N B LYS A 1 87 ? -36.560 -6.447 -15.291 0.53 7.34 514 LYS A N 1
ATOM 1446 C CA A LYS A 1 87 ? -35.189 -6.061 -15.218 0.47 9.32 514 LYS A CA 1
ATOM 1447 C CA B LYS A 1 87 ? -35.154 -6.011 -15.139 0.53 7.46 514 LYS A CA 1
ATOM 1448 C C A LYS A 1 87 ? -34.685 -5.572 -16.574 0.47 7.86 514 LYS A C 1
ATOM 1449 C C B LYS A 1 87 ? -34.504 -5.663 -16.480 0.53 7.82 514 LYS A C 1
ATOM 1450 O O A LYS A 1 87 ? -34.926 -6.199 -17.614 0.47 7.83 514 LYS A O 1
ATOM 1451 O O B LYS A 1 87 ? -34.408 -6.504 -17.386 0.53 8.06 514 LYS A O 1
ATOM 1488 N N . LYS A 1 88 ? -34.014 -4.427 -16.562 1.00 6.45 515 LYS A N 1
ATOM 1489 C CA . LYS A 1 88 ? -33.459 -3.856 -17.785 1.00 6.18 515 LYS A CA 1
ATOM 1490 C C . LYS A 1 88 ? -31.946 -3.709 -17.765 1.00 5.87 515 LYS A C 1
ATOM 1491 O O . LYS A 1 88 ? -31.366 -3.442 -18.811 1.00 6.01 515 LYS A O 1
ATOM 1510 N N . ALA A 1 89 ? -31.315 -3.841 -16.602 1.00 5.74 516 ALA A N 1
ATOM 1511 C CA . ALA A 1 89 ? -29.876 -3.643 -16.511 1.00 6.00 516 ALA A CA 1
ATOM 1512 C C . ALA A 1 89 ? -29.320 -4.341 -15.279 1.00 6.12 516 ALA A C 1
ATOM 1513 O O . ALA A 1 89 ? -30.002 -4.473 -14.260 1.00 6.46 516 ALA A O 1
ATOM 1520 N N . ASP A 1 90 ? -28.061 -4.750 -15.406 1.00 5.99 517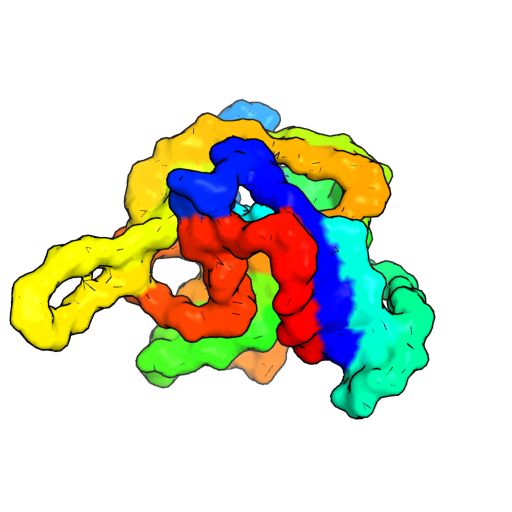 ASP A N 1
ATOM 1521 C CA . ASP A 1 90 ? -27.257 -5.265 -14.307 1.00 6.39 517 ASP A CA 1
ATOM 1522 C C . ASP A 1 90 ? -26.508 -4.113 -13.640 1.00 6.75 517 ASP A C 1
ATOM 1523 O O . ASP A 1 90 ? -26.078 -3.176 -14.311 1.00 7.22 517 ASP A O 1
ATOM 1532 N N . VAL A 1 91 ? -26.326 -4.228 -12.330 1.00 6.17 518 VAL A N 1
ATOM 1533 C CA . VAL A 1 91 ? -25.548 -3.269 -11.568 1.00 6.19 518 VAL A CA 1
ATOM 1534 C C . VAL A 1 91 ? -24.174 -3.864 -11.298 1.00 6.47 518 VAL A C 1
ATOM 1535 O O . VAL A 1 91 ? -24.071 -4.975 -10.791 1.00 7.72 518 VAL A O 1
ATOM 1548 N N . TYR A 1 92 ? -23.124 -3.122 -11.648 1.00 6.17 519 TYR A N 1
ATOM 1549 C CA . TYR A 1 92 ? -21.753 -3.592 -11.457 1.00 6.87 519 TYR A CA 1
ATOM 1550 C C . TYR A 1 92 ? -21.015 -2.929 -10.288 1.00 7.57 519 TYR A C 1
ATOM 1551 O O . TYR A 1 92 ? -20.083 -3.512 -9.749 1.00 8.91 519 TYR A O 1
ATOM 1569 N N . ALA A 1 93 ? -21.385 -1.703 -9.924 1.00 6.92 520 ALA A N 1
ATOM 1570 C CA . ALA A 1 93 ? -20.703 -1.013 -8.840 1.00 7.49 520 ALA A CA 1
ATOM 1571 C C . ALA A 1 93 ? -21.635 0.023 -8.252 1.00 7.21 520 ALA A C 1
ATOM 1572 O O . ALA A 1 93 ? -22.488 0.577 -8.962 1.00 7.26 520 ALA A O 1
ATOM 1579 N N . VAL A 1 94 ? -21.462 0.289 -6.961 1.00 7.17 521 VAL A N 1
ATOM 1580 C CA . VAL A 1 94 ? -22.313 1.214 -6.230 1.00 7.73 521 VAL A CA 1
ATOM 1581 C C . VAL A 1 94 ? -21.484 2.072 -5.278 1.00 7.66 521 VAL A C 1
ATOM 1582 O O . VAL A 1 94 ? -20.394 1.678 -4.862 1.00 8.63 521 VAL A O 1
ATOM 1595 N N . LYS A 1 95 ? -22.024 3.225 -4.919 1.00 7.35 522 LYS A N 1
ATOM 1596 C CA . LYS A 1 95 ? -21.369 4.099 -3.958 1.00 8.09 522 LYS A CA 1
ATOM 1597 C C . LYS A 1 95 ? -22.399 5.057 -3.396 1.00 7.68 522 LYS A C 1
ATOM 1598 O O . LYS A 1 95 ? -23.227 5.569 -4.127 1.00 8.70 522 LYS A O 1
ATOM 1617 N N A GLN A 1 96 ? -22.379 5.288 -2.079 0.52 6.99 523 GLN A N 1
ATOM 1618 N N B GLN A 1 96 ? -22.280 5.340 -2.109 0.48 7.79 523 GLN A N 1
ATOM 1619 C CA A GLN A 1 96 ? -23.141 6.394 -1.477 0.52 7.82 523 GLN A CA 1
ATOM 1620 C CA B GLN A 1 96 ? -23.177 6.261 -1.449 0.48 8.55 523 GLN A CA 1
ATOM 1621 C C A GLN A 1 96 ? -22.215 7.455 -0.916 0.52 6.68 523 GLN A C 1
ATOM 1622 C C B GLN A 1 96 ? -22.394 7.348 -0.715 0.48 7.91 523 GLN A C 1
ATOM 1623 O O A GLN A 1 96 ? -21.158 7.158 -0.346 0.52 7.49 523 GLN A O 1
ATOM 1624 O O B GLN A 1 96 ? -21.533 7.050 0.116 0.48 8.00 523 GLN A O 1
ATOM 1651 N N A PHE A 1 97 ? -22.636 8.697 -1.103 0.52 7.73 524 PHE A N 1
ATOM 1652 N N B PHE A 1 97 ? -22.704 8.603 -1.056 0.48 7.36 524 PHE A N 1
ATOM 1653 C CA A PHE A 1 97 ? -22.034 9.848 -0.456 0.52 7.82 524 PHE A CA 1
ATOM 1654 C CA B PHE A 1 97 ? -22.085 9.801 -0.473 0.48 7.80 524 PHE A CA 1
ATOM 1655 C C A PHE A 1 97 ? -23.062 10.334 0.545 0.52 8.12 524 PHE A C 1
ATOM 1656 C C B PHE A 1 97 ? -23.023 10.476 0.528 0.48 7.90 524 PHE A C 1
ATOM 1657 O O A PHE A 1 97 ? -24.199 10.607 0.180 0.52 8.39 524 PHE A O 1
ATOM 1658 O O B PHE A 1 97 ? -24.022 11.098 0.137 0.48 6.44 524 PHE A O 1
ATOM 1691 N N . VAL A 1 98 ? -22.669 10.387 1.810 1.00 7.66 525 VAL A N 1
ATOM 1692 C CA . VAL A 1 98 ? -23.531 10.860 2.884 1.00 7.88 525 VAL A CA 1
ATOM 1693 C C . VAL A 1 98 ? -22.949 12.161 3.415 1.00 8.25 525 VAL A C 1
ATOM 1694 O O . VAL A 1 98 ? -21.796 12.216 3.846 1.00 9.96 525 VAL A O 1
ATOM 1707 N N . THR A 1 99 ? -23.760 13.212 3.344 1.00 8.03 526 THR A N 1
ATOM 1708 C CA . THR A 1 99 ? -23.399 14.557 3.780 1.00 8.61 526 THR A CA 1
ATOM 1709 C C . THR A 1 99 ? -24.299 14.985 4.911 1.00 8.13 526 THR A C 1
ATOM 1710 O O . THR A 1 99 ? -25.517 14.950 4.782 1.00 9.44 526 THR A O 1
ATOM 1721 N N . ALA A 1 100 ? -23.707 15.405 6.019 1.00 8.07 527 ALA A N 1
ATOM 1722 C CA . ALA A 1 100 ? -24.480 16.009 7.097 1.00 8.10 527 ALA A CA 1
ATOM 1723 C C . ALA A 1 100 ? -24.604 17.491 6.827 1.00 8.22 527 ALA A C 1
ATOM 1724 O O . ALA A 1 100 ? -23.688 18.257 7.116 1.00 10.09 527 ALA A O 1
ATOM 1731 N N . GLN A 1 101 ? -25.728 17.917 6.266 1.00 6.97 528 GLN A N 1
ATOM 1732 C CA . GLN A 1 101 ? -25.989 19.347 6.178 1.00 6.92 528 GLN A CA 1
ATOM 1733 C C . GLN A 1 101 ? -26.086 19.948 7.585 1.00 7.33 528 GLN A C 1
ATOM 1734 O O . GLN A 1 101 ? -25.506 20.994 7.869 1.00 8.44 528 GLN A O 1
ATOM 1748 N N . THR A 1 102 ? -26.872 19.284 8.426 1.00 7.16 529 THR A N 1
ATOM 1749 C CA . THR A 1 102 ? -26.894 19.468 9.872 1.00 7.18 529 THR A CA 1
ATOM 1750 C C . THR A 1 102 ? -26.980 18.073 10.480 1.00 7.01 529 THR A C 1
ATOM 1751 O O . THR A 1 102 ? -27.140 17.080 9.763 1.00 6.93 529 THR A O 1
ATOM 1762 N N . ASN A 1 103 ? -26.948 17.973 11.806 1.00 6.94 530 ASN A N 1
ATOM 1763 C CA . ASN A 1 103 ? -27.072 16.645 12.389 1.00 7.30 530 ASN A CA 1
ATOM 1764 C C . ASN A 1 103 ? -28.423 16.005 12.091 1.00 7.19 530 ASN A C 1
ATOM 1765 O O . ASN A 1 103 ? -28.562 14.784 12.160 1.00 8.07 530 ASN A O 1
ATOM 1776 N N . ASN A 1 104 ? -29.428 16.834 11.819 1.00 6.77 531 ASN A N 1
ATOM 1777 C CA . ASN A 1 104 ? -30.789 16.380 11.577 1.00 7.40 531 ASN A CA 1
ATOM 1778 C C . ASN A 1 104 ? -31.237 16.463 10.124 1.00 6.99 531 ASN A C 1
ATOM 1779 O O . ASN A 1 104 ? -32.409 16.222 9.836 1.00 7.88 531 ASN A O 1
ATOM 1790 N N . LYS A 1 105 ? -30.321 16.794 9.218 1.00 7.16 532 LYS A N 1
ATOM 1791 C CA . LYS A 1 105 ? -30.620 16.835 7.785 1.00 6.97 532 LYS A CA 1
ATOM 1792 C C . LYS A 1 105 ? -29.422 16.266 7.048 1.00 6.87 532 LYS A C 1
ATOM 1793 O O . LYS A 1 105 ? -28.382 16.922 6.931 1.00 7.49 532 LYS A O 1
ATOM 1812 N N . HIS A 1 106 ? -29.570 15.029 6.578 1.00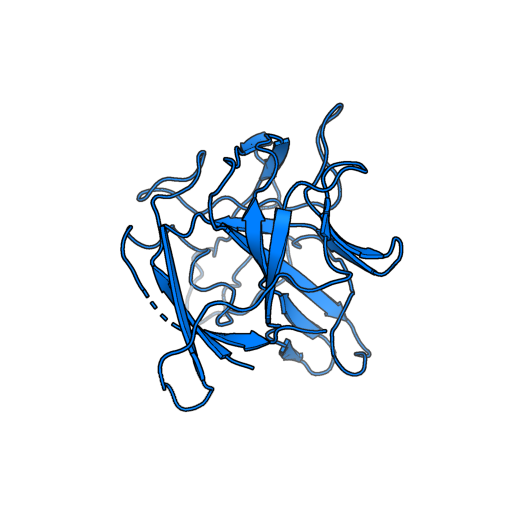 6.98 533 HIS A N 1
ATOM 1813 C CA . HIS A 1 106 ? -28.520 14.388 5.814 1.00 7.01 533 HIS A CA 1
ATOM 1814 C C . HIS A 1 106 ? -28.935 14.284 4.358 1.00 7.50 533 HIS A C 1
ATOM 1815 O O . HIS A 1 106 ? -30.097 14.037 4.039 1.00 10.38 533 HIS A O 1
ATOM 1829 N N . GLN A 1 107 ? -27.963 14.498 3.491 1.00 6.56 534 GLN A N 1
ATOM 1830 C CA . GLN A 1 107 ? -28.120 14.304 2.058 1.00 5.99 534 GLN A CA 1
ATOM 1831 C C . GLN A 1 107 ? -27.384 13.025 1.703 1.00 5.79 534 GLN A C 1
ATOM 1832 O O . GLN A 1 107 ? -26.255 12.807 2.134 1.00 8.03 534 GLN A O 1
ATOM 1846 N N . VAL A 1 108 ? -28.040 12.151 0.954 1.00 5.74 535 VAL A N 1
ATOM 1847 C CA . VAL A 1 108 ? -27.447 10.880 0.560 1.00 5.81 535 VAL A CA 1
ATOM 1848 C C . VAL A 1 108 ? -27.537 10.767 -0.951 1.00 5.85 535 VAL A C 1
ATOM 1849 O O . VAL A 1 108 ? -28.646 10.695 -1.479 1.00 7.59 535 VAL A O 1
ATOM 1862 N N . THR A 1 109 ? -26.402 10.735 -1.640 1.00 5.61 536 THR A N 1
ATOM 1863 C CA . THR A 1 109 ? -26.394 10.543 -3.083 1.00 5.69 536 THR A CA 1
ATOM 1864 C C . THR A 1 109 ? -25.824 9.163 -3.383 1.00 5.26 536 THR A C 1
ATOM 1865 O O . THR A 1 109 ? -24.688 8.857 -3.007 1.00 6.18 536 THR A O 1
ATOM 1876 N N . SER A 1 110 ? -26.639 8.350 -4.045 1.00 5.53 537 SER A N 1
ATOM 1877 C CA . SER A 1 110 ? -26.283 6.999 -4.425 1.00 5.71 537 SER A CA 1
ATOM 1878 C C . SER A 1 110 ? -25.985 6.965 -5.912 1.00 5.61 537 SER A C 1
ATOM 1879 O O . SER A 1 110 ? -26.768 7.479 -6.717 1.00 6.31 537 SER A O 1
ATOM 1887 N N A LEU A 1 111 ? -24.866 6.338 -6.265 0.54 5.22 538 LEU A N 1
ATOM 1888 N N B LEU A 1 111 ? -24.852 6.356 -6.255 0.46 5.92 538 LEU A N 1
ATOM 1889 C CA A LEU A 1 111 ? -24.454 6.133 -7.649 0.54 5.24 538 LEU A CA 1
ATOM 1890 C CA B LEU A 1 111 ? -24.445 6.117 -7.633 0.46 5.98 538 LEU A CA 1
ATOM 1891 C C A LEU A 1 111 ? -24.456 4.650 -7.963 0.54 5.39 538 LEU A C 1
ATOM 1892 C C B LEU A 1 111 ? -24.553 4.633 -7.921 0.46 6.20 538 LEU A C 1
ATOM 1893 O O A LEU A 1 111 ? -23.916 3.836 -7.203 0.54 4.85 538 LEU A O 1
ATOM 1894 O O B LEU A 1 111 ? -24.222 3.791 -7.079 0.46 6.84 538 LEU A O 1
ATOM 1925 N N . PHE A 1 112 ? -25.010 4.329 -9.132 1.00 5.54 539 PHE A N 1
ATOM 1926 C CA . PHE A 1 112 ? -25.077 2.962 -9.639 1.00 6.06 539 PHE A CA 1
ATOM 1927 C C . PHE A 1 112 ? -24.490 2.936 -11.041 1.00 5.63 539 PHE A C 1
ATOM 1928 O O . PHE A 1 112 ? -24.984 3.639 -11.932 1.00 5.89 539 PHE A O 1
ATOM 1945 N N . LEU A 1 113 ? -23.437 2.146 -11.231 1.00 5.81 540 LEU A N 1
ATOM 1946 C CA . LEU A 1 113 ? -22.868 1.894 -12.549 1.00 5.75 540 LEU A CA 1
ATOM 1947 C C . LEU A 1 113 ? -23.522 0.636 -13.088 1.00 5.36 540 LEU A C 1
ATOM 1948 O O . LEU A 1 113 ? -23.398 -0.424 -12.472 1.00 6.06 540 LEU A O 1
ATOM 1964 N N . VAL A 1 114 ? -24.233 0.778 -14.205 1.00 5.37 541 VAL A N 1
ATOM 1965 C CA . VAL A 1 114 ? -25.091 -0.283 -14.717 1.00 5.53 541 VAL A CA 1
ATOM 1966 C C . VAL A 1 114 ? -24.814 -0.535 -16.188 1.00 5.67 541 VAL A C 1
ATOM 1967 O O . VAL A 1 114 ? -24.304 0.351 -16.890 1.00 5.86 541 VAL A O 1
ATOM 1980 N N . LYS A 1 115 ? -25.142 -1.740 -16.652 0.96 5.28 542 LYS A N 1
ATOM 1981 C CA . LYS A 1 115 ? -25.022 -2.080 -18.066 1.00 5.66 542 LYS A CA 1
ATOM 1982 C C . LYS A 1 115 ? -26.386 -2.597 -18.520 0.97 5.12 542 LYS A C 1
ATOM 1983 O O . LYS A 1 115 ? -26.944 -3.539 -17.934 0.97 5.45 542 LYS A O 1
ATOM 2002 N N . VAL A 1 116 ? -26.945 -1.944 -19.532 1.00 5.58 543 VAL A N 1
ATOM 2003 C CA . VAL A 1 116 ? -28.295 -2.245 -19.991 1.00 5.39 543 VAL A CA 1
ATOM 2004 C C . VAL A 1 116 ? -28.316 -3.544 -20.799 1.00 5.55 543 VAL A C 1
ATOM 2005 O O . VAL A 1 116 ? -27.489 -3.760 -21.694 1.00 6.07 543 VAL A O 1
ATOM 2018 N N . THR A 1 117 ? -29.263 -4.403 -20.445 1.00 5.15 544 THR A N 1
ATOM 2019 C CA . THR A 1 117 ? -29.414 -5.711 -21.061 1.00 5.87 544 THR A CA 1
ATOM 2020 C C . THR A 1 117 ? -30.662 -5.813 -21.952 1.00 5.94 544 THR A C 1
ATOM 2021 O O . THR A 1 117 ? -30.702 -6.668 -22.832 1.00 5.81 544 THR A O 1
ATOM 2032 N N . THR A 1 118 ? -31.669 -4.966 -21.733 1.00 6.00 545 THR A N 1
ATOM 2033 C CA . THR A 1 118 ? -32.776 -4.828 -22.668 1.00 6.34 545 THR A CA 1
ATOM 2034 C C . THR A 1 118 ? -32.981 -3.345 -22.871 1.00 6.65 545 THR A C 1
ATOM 2035 O O . THR A 1 118 ? -33.253 -2.629 -21.912 1.00 6.58 545 THR A O 1
ATOM 2046 N N . GLY A 1 119 ? -32.796 -2.872 -24.100 1.00 6.85 546 GLY A N 1
ATOM 2047 C CA . GLY A 1 119 ? -33.005 -1.466 -24.374 1.00 6.99 546 GLY A CA 1
ATOM 2048 C C . GLY A 1 119 ? -34.427 -1.065 -24.039 1.00 6.55 546 GLY A C 1
ATOM 2049 O O . GLY A 1 119 ? -35.368 -1.859 -24.194 1.00 7.02 546 GLY A O 1
ATOM 2053 N N . PHE A 1 120 ? -34.600 0.176 -23.585 1.00 6.35 547 PHE A N 1
ATOM 2054 C CA . PHE A 1 120 ? -35.920 0.625 -23.190 1.00 6.24 547 PHE A CA 1
ATOM 2055 C C . PHE A 1 120 ? -35.978 2.142 -23.219 1.00 5.99 547 PHE A C 1
ATOM 2056 O O . PHE A 1 120 ? -34.948 2.814 -23.263 1.00 6.62 547 PHE A O 1
ATOM 2073 N N . GLN A 1 121 ? -37.199 2.670 -23.198 1.00 6.56 548 GLN A N 1
ATOM 2074 C CA . GLN A 1 121 ? -37.432 4.092 -23.103 1.00 7.09 548 GLN A CA 1
ATOM 2075 C C . GLN A 1 121 ? -38.540 4.314 -22.086 1.00 7.44 548 GLN A C 1
ATOM 2076 O O . GLN A 1 121 ? -39.470 3.525 -21.983 1.00 9.07 548 GLN A O 1
ATOM 2090 N N . VAL A 1 122 ? -38.422 5.407 -21.336 1.00 7.05 549 VAL A N 1
ATOM 2091 C CA . VAL A 1 122 ? -39.467 5.846 -20.412 1.00 7.49 549 VAL A CA 1
ATOM 2092 C C . VAL A 1 122 ? -39.741 7.316 -20.639 1.00 7.23 549 VAL A C 1
ATOM 2093 O O . VAL A 1 122 ? -38.840 8.062 -20.963 1.00 8.45 549 VAL A O 1
ATOM 2106 N N . ASN A 1 123 ? -40.981 7.745 -20.432 1.00 7.11 550 ASN A N 1
ATOM 2107 C CA . ASN A 1 123 ? -41.294 9.166 -20.272 1.00 6.75 550 ASN A CA 1
ATOM 2108 C C . ASN A 1 123 ? -41.306 9.437 -18.776 1.00 5.96 550 ASN A C 1
ATOM 2109 O O . ASN A 1 123 ? -42.004 8.743 -18.030 1.00 6.54 550 ASN A O 1
ATOM 2120 N N . ASN A 1 124 ? -40.523 10.427 -18.341 1.00 5.74 551 ASN A N 1
ATOM 2121 C CA . ASN A 1 124 ? -40.467 10.802 -16.948 1.00 5.46 551 ASN A CA 1
ATOM 2122 C C . ASN A 1 124 ? -40.659 12.326 -16.827 1.00 4.97 551 ASN A C 1
ATOM 2123 O O . ASN A 1 124 ? -40.439 13.094 -17.771 1.00 5.72 551 ASN A O 1
ATOM 2134 N N . TYR A 1 125 ? -41.048 12.732 -15.621 1.00 5.23 552 TYR A N 1
ATOM 2135 C CA . TYR A 1 125 ? -41.212 14.124 -15.239 1.00 4.94 552 TYR A CA 1
ATOM 2136 C C . TYR A 1 125 ? -39.852 14.690 -14.803 1.00 4.89 552 TYR A C 1
ATOM 2137 O O . TYR A 1 125 ? -39.352 14.367 -13.722 1.00 5.71 552 TYR A O 1
ATOM 2155 N N . LEU A 1 126 ? -39.254 15.513 -15.649 1.00 4.64 553 LEU A N 1
ATOM 2156 C CA . LEU A 1 126 ? -37.881 15.964 -15.448 1.00 4.86 553 LEU A CA 1
ATOM 2157 C C . LEU A 1 126 ? -37.814 17.370 -14.864 1.00 4.63 553 LEU A C 1
ATOM 2158 O O . LEU A 1 126 ? -38.653 18.228 -15.135 1.00 4.98 553 LEU A O 1
ATOM 2174 N N . SER A 1 127 ? -36.749 17.626 -14.110 1.00 4.45 554 SER A N 1
ATOM 2175 C CA . SER A 1 127 ? -36.434 18.969 -13.663 1.00 4.53 554 SER A CA 1
ATOM 2176 C C . SER A 1 127 ? -34.918 19.136 -13.633 1.00 4.20 554 SER A C 1
ATOM 2177 O O . SER A 1 127 ? -34.190 18.335 -14.209 1.00 4.69 554 SER A O 1
ATOM 2185 N N . TYR A 1 128 ? -34.450 20.206 -12.996 1.00 4.51 555 TYR A N 1
ATOM 2186 C CA . TYR A 1 128 ? -33.040 20.543 -12.992 1.00 4.26 555 TYR A CA 1
ATOM 2187 C C . TYR A 1 128 ? -32.707 21.355 -11.758 1.00 4.33 555 TYR A C 1
ATOM 2188 O O . TYR A 1 128 ? -33.590 21.977 -11.137 1.00 4.83 555 TYR A O 1
ATOM 2206 N N A PHE A 1 129 ? -31.422 21.358 -11.408 0.76 4.36 556 PHE A N 1
ATOM 2207 N N B PHE A 1 129 ? -31.424 21.369 -11.406 0.24 4.90 556 PHE A N 1
ATOM 2208 C CA A PHE A 1 129 ? -30.899 22.211 -10.353 0.76 4.15 556 PHE A CA 1
ATOM 2209 C CA B PHE A 1 129 ? -30.943 22.209 -10.321 0.24 5.18 556 PHE A CA 1
ATOM 2210 C C A PHE A 1 129 ? -30.824 23.658 -10.841 0.76 4.23 556 PHE A C 1
ATOM 2211 C C B PHE A 1 129 ? -30.770 23.643 -10.810 0.24 4.98 556 PHE A C 1
ATOM 2212 O O A PHE A 1 129 ? -30.536 23.928 -12.010 0.76 4.54 556 PHE A O 1
ATOM 2213 O O B PHE A 1 129 ? -30.370 23.878 -11.951 0.24 5.03 556 PHE A O 1
ATOM 2246 N N . TYR A 1 130 ? -31.052 24.599 -9.935 1.00 4.65 557 TYR A N 1
ATOM 2247 C CA . TYR A 1 130 ? -30.877 26.011 -10.257 1.00 4.60 557 TYR A CA 1
ATOM 2248 C C . TYR A 1 130 ? -30.484 26.735 -8.964 1.00 4.60 557 TYR A C 1
ATOM 2249 O O . TYR A 1 130 ? -30.486 26.162 -7.873 1.00 4.89 557 TYR A O 1
ATOM 2267 N N . ARG A 1 131 ? -30.097 27.994 -9.116 1.00 4.51 558 ARG A N 1
ATOM 2268 C CA . ARG A 1 131 ? -29.711 28.803 -7.973 1.00 4.40 558 ARG A CA 1
ATOM 2269 C C . ARG A 1 131 ? -29.976 30.248 -8.339 1.00 4.63 558 ARG A C 1
ATOM 2270 O O . ARG A 1 131 ? -29.401 30.770 -9.299 1.00 4.90 558 ARG A O 1
ATOM 2291 N N . ALA A 1 132 ? -30.839 30.921 -7.588 1.00 4.70 559 ALA A N 1
ATOM 2292 C CA . ALA A 1 132 ? -31.167 32.304 -7.901 1.00 5.85 559 ALA A CA 1
ATOM 2293 C C . ALA A 1 132 ? -30.013 33.231 -7.538 1.00 5.35 559 ALA A C 1
ATOM 2294 O O . ALA A 1 132 ? -29.303 33.027 -6.564 1.00 6.36 559 ALA A O 1
ATOM 2301 N N . SER A 1 133 ? -29.867 34.304 -8.300 1.00 5.89 560 SER A N 1
ATOM 2302 C CA . SER A 1 133 ? -29.030 35.415 -7.888 1.00 6.63 560 SER A CA 1
ATOM 2303 C C . SER A 1 133 ? -29.640 36.069 -6.642 1.00 6.78 560 SER A C 1
ATOM 2304 O O . SER A 1 133 ? -30.852 36.187 -6.528 1.00 8.03 560 SER A O 1
ATOM 2312 N N . ALA A 1 134 ? -28.796 36.513 -5.726 1.00 6.56 561 ALA A N 1
ATOM 2313 C CA . ALA A 1 134 ? -29.215 37.255 -4.537 1.00 7.10 561 ALA A CA 1
ATOM 2314 C C . ALA A 1 134 ? -28.254 38.411 -4.321 1.00 6.98 561 ALA A C 1
ATOM 2315 O O . ALA A 1 134 ? -27.157 38.432 -4.852 1.00 7.98 561 ALA A O 1
ATOM 2322 N N A THR A 1 135 ? -28.681 39.324 -3.458 0.40 9.14 562 THR A N 1
ATOM 2323 N N B THR A 1 135 ? -28.672 39.429 -3.584 0.60 8.89 562 THR A N 1
ATOM 2324 C CA A THR A 1 135 ? -27.953 40.537 -3.136 0.40 9.78 562 THR A CA 1
ATOM 2325 C CA B THR A 1 135 ? -27.786 40.553 -3.333 0.60 9.02 562 THR A CA 1
ATOM 2326 C C A THR A 1 135 ? -26.953 40.300 -2.009 0.40 9.11 562 THR A C 1
ATOM 2327 C C B THR A 1 135 ? -26.964 40.336 -2.068 0.60 8.70 562 THR A C 1
ATOM 2328 O O A THR A 1 135 ? -27.189 39.489 -1.104 0.40 9.20 562 THR A O 1
ATOM 2329 O O B THR A 1 135 ? -27.333 39.601 -1.146 0.60 10.37 562 THR A O 1
ATOM 2350 N N . GLY A 1 136 ? -25.825 41.002 -2.064 1.00 7.66 563 GLY A N 1
ATOM 2351 C CA . GLY A 1 136 ? -24.912 40.983 -0.950 1.00 7.98 563 GLY A CA 1
ATOM 2352 C C . GLY A 1 136 ? -24.264 39.637 -0.775 1.00 7.47 563 GLY A C 1
ATOM 2353 O O . GLY A 1 136 ? -24.124 38.860 -1.730 1.00 7.26 563 GLY A O 1
ATOM 2357 N N A ASP A 1 137 ? -23.840 39.335 0.446 0.55 7.58 564 ASP A N 1
ATOM 2358 N N B ASP A 1 137 ? -23.899 39.350 0.468 0.45 6.89 564 ASP A N 1
ATOM 2359 C CA A ASP A 1 137 ? -23.211 38.038 0.716 0.55 8.67 564 ASP A CA 1
ATOM 2360 C CA B ASP A 1 137 ? -23.222 38.104 0.808 0.45 7.05 564 ASP A CA 1
ATOM 2361 C C A ASP A 1 137 ? -24.216 37.023 1.258 0.55 7.25 564 ASP A C 1
ATOM 2362 C C B ASP A 1 137 ? -24.205 36.990 1.164 0.45 6.96 564 ASP A C 1
ATOM 2363 O O A ASP A 1 137 ? -23.829 36.041 1.891 0.55 8.32 564 ASP A O 1
ATOM 2364 O O B ASP A 1 137 ? -23.784 35.902 1.562 0.45 6.72 564 ASP A O 1
ATOM 2381 N N . ALA A 1 138 ? -25.505 37.244 0.996 1.00 7.25 565 ALA A N 1
ATOM 2382 C CA . ALA A 1 138 ? -26.547 36.307 1.419 1.00 7.32 565 ALA A CA 1
ATOM 2383 C C . ALA A 1 138 ? -26.323 34.934 0.808 1.00 6.33 565 ALA A C 1
ATOM 2384 O O . ALA A 1 138 ? -25.974 34.816 -0.373 1.00 6.90 565 ALA A O 1
ATOM 2391 N N . THR A 1 139 ? -26.558 33.897 1.590 1.00 6.38 566 THR A N 1
ATOM 2392 C CA . THR A 1 139 ? -26.589 32.547 1.048 1.00 6.18 566 THR A CA 1
ATOM 2393 C C . THR A 1 139 ? -27.750 32.429 0.073 1.00 5.97 566 THR A C 1
ATOM 2394 O O . THR A 1 139 ? -28.872 32.859 0.378 1.00 7.14 566 THR A O 1
ATOM 2405 N N . THR A 1 140 ? -27.477 31.843 -1.090 1.00 5.18 567 THR A N 1
ATOM 2406 C CA . THR A 1 140 ? -28.529 31.506 -2.029 1.00 5.32 567 THR A CA 1
ATOM 2407 C C . THR A 1 140 ? -28.435 30.008 -2.318 1.00 4.80 567 THR A C 1
ATOM 2408 O O . THR A 1 140 ? -27.365 29.485 -2.619 1.00 5.59 567 THR A O 1
ATOM 2419 N N . ASN A 1 141 ? -29.558 29.328 -2.146 1.00 5.16 568 ASN A N 1
ATOM 2420 C CA . ASN A 1 141 ? -29.558 27.892 -2.128 1.00 5.20 568 ASN A CA 1
ATOM 2421 C C . ASN A 1 141 ? -29.548 27.263 -3.527 1.00 5.03 568 ASN A C 1
ATOM 2422 O O . ASN A 1 141 ? -30.171 27.768 -4.477 1.00 5.61 568 ASN A O 1
ATOM 2433 N N . LEU A 1 142 ? -28.895 26.106 -3.600 1.00 4.81 569 LEU A N 1
ATOM 2434 C CA . LEU A 1 142 ? -28.998 25.200 -4.735 1.00 4.98 569 LEU A CA 1
ATOM 2435 C C . LEU A 1 142 ? -30.296 24.418 -4.567 1.00 4.54 569 LEU A C 1
ATOM 2436 O O . LEU A 1 142 ? -30.476 23.703 -3.576 1.00 5.49 569 LEU A O 1
ATOM 2452 N N . LEU A 1 143 ? -31.211 24.613 -5.506 1.00 4.83 570 LEU A N 1
ATOM 2453 C CA . LEU A 1 143 ? -32.575 24.120 -5.435 1.00 4.76 570 LEU A CA 1
ATOM 2454 C C . LEU A 1 143 ? -32.886 23.309 -6.691 1.00 4.54 570 LEU A C 1
ATOM 2455 O O . LEU A 1 143 ? -32.146 23.344 -7.658 1.00 5.25 570 LEU A O 1
ATOM 2471 N N . VAL A 1 144 ? -34.019 22.616 -6.657 1.00 4.92 571 VAL A N 1
ATOM 2472 C CA . VAL A 1 144 ? -34.546 21.915 -7.825 1.00 5.06 571 VAL A CA 1
ATOM 2473 C C . VAL A 1 144 ? -35.804 22.660 -8.259 1.00 4.83 571 VAL A C 1
ATOM 2474 O O . VAL A 1 144 ? -36.670 22.986 -7.444 1.00 5.67 571 VAL A O 1
ATOM 2487 N N . ARG A 1 145 ? -35.921 22.935 -9.557 1.00 4.76 572 ARG A N 1
ATOM 2488 C CA . ARG A 1 145 ? -37.099 23.645 -10.052 1.00 4.85 572 ARG A CA 1
ATOM 2489 C C . ARG A 1 145 ? -38.371 22.838 -9.764 1.00 5.20 572 ARG A C 1
ATOM 2490 O O . ARG A 1 145 ? -38.437 21.638 -10.001 1.00 5.27 572 ARG A O 1
ATOM 2511 N N . GLY A 1 146 ? -39.406 23.508 -9.276 1.00 5.64 573 GLY A N 1
ATOM 2512 C CA . GLY A 1 146 ? -40.660 22.820 -9.017 1.00 6.10 573 GLY A CA 1
ATOM 2513 C C . GLY A 1 146 ? -41.277 22.210 -10.253 1.00 5.76 573 GLY A C 1
ATOM 2514 O O . GLY A 1 146 ? -41.612 21.020 -10.278 1.00 6.37 573 GLY A O 1
ATOM 2518 N N . ASP A 1 147 ? -41.468 23.026 -11.283 1.00 5.16 574 ASP A N 1
ATOM 2519 C CA . ASP A 1 147 ? -42.091 22.532 -12.505 1.00 5.12 574 ASP A CA 1
ATOM 2520 C C . ASP A 1 147 ? -41.304 21.365 -13.095 1.00 5.11 574 ASP A C 1
ATOM 2521 O O . ASP A 1 147 ? -40.066 21.375 -13.145 1.00 5.39 574 ASP A O 1
ATOM 2530 N N . THR A 1 148 ? -42.051 20.407 -13.635 1.00 5.04 575 THR A N 1
ATOM 2531 C CA . THR A 1 148 ? -41.472 19.337 -14.412 1.00 5.10 575 THR A CA 1
ATOM 2532 C C . THR A 1 148 ? -41.761 19.470 -15.905 1.00 5.57 575 THR A C 1
ATOM 2533 O O . THR A 1 148 ? -42.778 20.027 -16.323 1.00 7.08 575 THR A O 1
ATOM 2544 N N A TYR A 1 149 ? -40.841 18.937 -16.703 0.73 4.77 576 TYR A N 1
ATOM 2545 N N B TYR A 1 149 ? -40.852 18.913 -16.694 0.27 6.73 576 TYR A N 1
ATOM 2546 C CA A TYR A 1 149 ? -40.965 18.832 -18.152 0.73 5.59 576 TYR A CA 1
ATOM 2547 C CA B TYR A 1 149 ? -40.984 18.849 -18.139 0.27 8.59 576 TYR A CA 1
ATOM 2548 C C A TYR A 1 149 ? -41.007 17.346 -18.463 0.73 5.11 576 TYR A C 1
ATOM 2549 C C B TYR A 1 149 ? -40.972 17.382 -18.550 0.27 7.13 576 TYR A C 1
ATOM 2550 O O A TYR A 1 149 ? -40.075 16.604 -18.127 0.73 5.79 576 TYR A O 1
ATOM 2551 O O B TYR A 1 149 ? -39.954 16.701 -18.402 0.27 5.97 576 TYR A O 1
ATOM 2586 N N . THR A 1 150 ? -42.100 16.892 -19.056 1.00 5.80 577 THR A N 1
ATOM 2587 C CA . THR A 1 150 ? -42.225 15.488 -19.386 1.00 6.79 577 THR A CA 1
ATOM 2588 C C . THR A 1 150 ? -41.447 15.193 -20.663 1.00 6.71 577 THR A C 1
ATOM 2589 O O . THR A 1 150 ? -41.663 15.843 -21.689 1.00 8.00 577 THR A O 1
ATOM 2600 N N . ALA A 1 151 ? -40.552 14.213 -20.610 1.00 6.80 578 ALA A N 1
ATOM 2601 C CA . ALA A 1 151 ? -39.729 13.883 -21.765 1.00 7.05 578 ALA A CA 1
ATOM 2602 C C . ALA A 1 151 ? -39.334 12.431 -21.752 1.00 6.56 578 ALA A C 1
ATOM 2603 O O . ALA A 1 151 ? -39.261 11.784 -20.704 1.00 6.92 578 ALA A O 1
ATOM 2610 N N . GLY A 1 152 ? -39.029 11.934 -22.948 1.00 7.05 579 GLY A N 1
ATOM 2611 C CA . GLY A 1 152 ? -38.561 10.574 -23.108 1.00 7.49 579 GLY A CA 1
ATOM 2612 C C . GLY A 1 152 ? -37.065 10.438 -22.877 1.00 7.22 579 GLY A C 1
ATOM 2613 O O . GLY A 1 152 ? -36.274 11.296 -23.272 1.00 9.27 579 GLY A O 1
ATOM 2617 N N . ILE A 1 153 ? -36.688 9.327 -22.252 1.00 6.69 580 ILE A N 1
ATOM 2618 C CA . ILE A 1 153 ? -35.297 8.969 -21.996 1.00 7.00 580 ILE A CA 1
ATOM 2619 C C . ILE A 1 153 ? -35.089 7.563 -22.554 1.00 6.94 580 ILE A C 1
ATOM 2620 O O . ILE A 1 153 ? -35.868 6.673 -22.256 1.00 8.64 580 ILE A O 1
ATOM 2636 N N . SER A 1 154 ? -34.024 7.379 -23.322 1.00 5.97 581 SER A N 1
ATOM 2637 C CA A SER A 1 154 ? -33.750 6.133 -24.028 0.59 5.87 581 SER A CA 1
ATOM 2638 C CA B SER A 1 154 ? -33.759 6.113 -23.995 0.41 6.29 581 SER A CA 1
ATOM 2639 C C . SER A 1 154 ? -32.430 5.520 -23.573 1.00 5.83 581 SER A C 1
ATOM 2640 O O . SER A 1 154 ? -31.406 6.222 -23.521 1.00 7.16 581 SER A O 1
ATOM 2655 N N . PHE A 1 155 ? -32.463 4.219 -23.286 1.00 5.44 582 PHE A N 1
ATOM 2656 C CA . PHE A 1 155 ? -31.307 3.457 -22.850 1.00 5.62 582 PHE A CA 1
ATOM 2657 C C . PHE A 1 155 ? -31.065 2.323 -23.843 1.00 6.10 582 PHE A C 1
ATOM 2658 O O . PHE A 1 155 ? -31.996 1.613 -24.206 1.00 7.03 582 PHE A O 1
ATOM 2675 N N . THR A 1 156 ? -29.825 2.178 -24.279 1.00 6.69 583 THR A N 1
ATOM 2676 C CA A THR A 1 156 ? -29.554 1.186 -25.311 0.29 7.43 583 THR A CA 1
ATOM 2677 C CA B THR A 1 156 ? -29.417 1.267 -25.339 0.71 7.06 583 THR A CA 1
ATOM 2678 C C . THR A 1 156 ? -28.780 -0.008 -24.781 1.00 6.55 583 THR A C 1
ATOM 2679 O O . THR A 1 156 ? -27.897 0.076 -23.922 1.00 6.42 583 THR A O 1
ATOM 2700 N N . GLN A 1 157 ? -29.183 -1.151 -25.313 1.00 6.40 584 GLN A N 1
ATOM 2701 C CA . GLN A 1 157 ? -28.578 -2.421 -24.942 1.00 6.52 584 GLN A CA 1
ATOM 2702 C C . GLN A 1 157 ? -27.076 -2.381 -25.137 1.00 6.42 584 GLN A C 1
ATOM 2703 O O . GLN A 1 157 ? -26.579 -1.953 -26.185 1.00 7.15 584 GLN A O 1
ATOM 2717 N N . GLY A 1 158 ? -26.357 -2.870 -24.130 1.00 6.39 585 GLY A N 1
ATOM 2718 C CA . GLY A 1 158 ? -24.913 -2.940 -24.157 1.00 6.95 585 GLY A CA 1
ATOM 2719 C C . GLY A 1 158 ? -24.226 -1.702 -23.632 1.00 7.22 585 GLY A C 1
ATOM 2720 O O . GLY A 1 158 ? -23.010 -1.709 -23.431 1.00 9.09 585 GLY A O 1
ATOM 2724 N N . GLY A 1 159 ? -24.978 -0.634 -23.420 1.00 6.64 586 GLY A N 1
ATOM 2725 C CA . GLY A 1 159 ? -24.380 0.593 -22.934 1.00 6.67 586 GLY A CA 1
ATOM 2726 C C . GLY A 1 159 ? -24.193 0.607 -21.432 1.00 6.01 586 GLY A C 1
ATOM 2727 O O . GLY A 1 159 ? -25.019 0.075 -20.669 1.00 6.17 586 GLY A O 1
ATOM 2731 N N A TRP A 1 160 ? -23.085 1.211 -21.009 0.52 5.42 587 TRP A N 1
ATOM 2732 N N B TRP A 1 160 ? -23.127 1.277 -21.019 0.48 7.16 587 TRP A N 1
ATOM 2733 C CA A TRP A 1 160 ? -22.871 1.565 -19.613 0.52 4.86 587 TRP A CA 1
ATOM 2734 C CA B TRP A 1 160 ? -22.897 1.584 -19.624 0.48 7.60 587 TRP A CA 1
ATOM 2735 C C A TRP A 1 160 ? -23.605 2.878 -19.311 0.52 4.71 587 TRP A C 1
ATOM 2736 C C B TRP A 1 160 ? -23.545 2.917 -19.280 0.48 6.54 587 TRP A C 1
ATOM 2737 O O A TRP A 1 160 ? -23.593 3.818 -20.122 0.52 5.41 587 TRP A O 1
ATOM 2738 O O B TRP A 1 160 ? -23.441 3.893 -20.036 0.48 5.75 587 TRP A O 1
ATOM 2779 N N . TYR A 1 161 ? -24.189 2.959 -18.121 1.00 5.36 588 TYR A N 1
ATOM 2780 C CA . TYR A 1 161 ? -24.853 4.164 -17.645 1.00 5.41 588 TYR A CA 1
ATOM 2781 C C . TYR A 1 161 ? -24.547 4.355 -16.167 1.00 5.15 588 TYR A C 1
ATOM 2782 O O . TYR A 1 161 ? -24.350 3.390 -15.420 1.00 6.11 588 TYR A O 1
ATOM 2800 N N . LEU A 1 162 ? -24.533 5.622 -15.772 1.00 5.11 589 LEU A N 1
ATOM 2801 C CA . LEU A 1 162 ? -24.390 6.013 -14.379 1.00 5.23 589 LEU A CA 1
ATOM 2802 C C . LEU A 1 162 ? -25.735 6.595 -13.959 1.00 5.07 589 LEU A C 1
ATOM 2803 O O . LEU A 1 162 ? -26.186 7.592 -14.543 1.00 5.48 589 LEU A O 1
ATOM 2819 N N . LEU A 1 163 ? -26.373 5.963 -12.976 1.00 5.17 590 LEU A N 1
ATOM 2820 C CA . LEU A 1 163 ? -27.661 6.413 -12.450 1.00 5.32 590 LEU A CA 1
ATOM 2821 C C . LEU A 1 163 ? -27.452 6.960 -11.051 1.00 5.45 590 LEU A C 1
ATOM 2822 O O . LEU A 1 163 ? -26.644 6.432 -10.297 1.00 6.32 590 LEU A O 1
ATOM 2838 N N . THR A 1 164 ? -28.198 8.005 -10.713 1.00 4.96 591 THR A N 1
ATOM 2839 C CA . THR A 1 164 ? -28.103 8.573 -9.374 1.00 4.90 591 THR A CA 1
ATOM 2840 C C . THR A 1 164 ? -29.461 8.652 -8.696 1.00 4.73 591 THR A C 1
ATOM 2841 O O . THR A 1 164 ? -30.516 8.716 -9.344 1.00 5.85 591 THR A O 1
ATOM 2852 N N . ASN A 1 165 ? -29.410 8.727 -7.374 1.00 4.85 592 ASN A N 1
ATOM 2853 C CA . ASN A 1 165 ? -30.548 9.098 -6.548 1.00 5.12 592 ASN A CA 1
ATOM 2854 C C . ASN A 1 165 ? -30.019 9.888 -5.364 1.00 5.26 592 ASN A C 1
ATOM 2855 O O . ASN A 1 165 ? -29.066 9.434 -4.718 1.00 5.67 592 ASN A O 1
ATOM 2866 N N . THR A 1 166 ? -30.668 11.025 -5.070 1.00 5.64 593 THR A N 1
ATOM 2867 C CA . THR A 1 166 ? -30.310 11.811 -3.907 1.00 5.77 593 THR A CA 1
ATOM 2868 C C . THR A 1 166 ? -31.524 11.942 -2.999 1.00 6.27 593 THR A C 1
ATOM 2869 O O . THR A 1 166 ? -32.586 12.349 -3.460 1.00 6.80 593 THR A O 1
ATOM 2880 N N . SER A 1 167 ? -31.350 11.580 -1.746 1.00 6.26 594 SER A N 1
ATOM 2881 C CA . SER A 1 167 ? -32.364 11.699 -0.744 1.00 6.81 594 SER A CA 1
ATOM 2882 C C . SER A 1 167 ? -31.936 12.744 0.259 1.00 6.27 594 SER A C 1
ATOM 2883 O O . SER A 1 167 ? -30.744 13.104 0.398 1.00 6.90 594 SER A O 1
ATOM 2891 N N . ILE A 1 168 ? -32.924 13.334 0.890 1.00 8.04 595 ILE A N 1
ATOM 2892 C CA . ILE A 1 168 ? -32.750 14.187 2.044 1.00 9.24 595 ILE A CA 1
ATOM 2893 C C . ILE A 1 168 ? -33.472 13.453 3.172 1.00 9.05 595 ILE A C 1
ATOM 2894 O O . ILE A 1 168 ? -34.666 13.185 3.048 1.00 11.28 595 ILE A O 1
ATOM 2911 N N . VAL A 1 169 ? -32.718 13.082 4.213 1.00 8.66 596 VAL A N 1
ATOM 2912 C CA . VAL A 1 169 ? -33.261 12.361 5.355 1.00 9.30 596 VAL A CA 1
ATOM 2913 C C . VAL A 1 169 ? -33.242 13.251 6.578 1.00 8.18 596 VAL A C 1
ATOM 2914 O O . VAL A 1 169 ? -32.199 13.783 6.975 1.00 8.07 596 VAL A O 1
ATOM 2927 N N . ASP A 1 170 ? -34.418 13.415 7.163 1.00 8.82 597 ASP A N 1
ATOM 2928 C CA . ASP A 1 170 ? -34.579 14.225 8.354 1.00 9.94 597 ASP A CA 1
ATOM 2929 C C . ASP A 1 170 ? -34.518 13.367 9.606 1.00 9.27 597 ASP A C 1
ATOM 2930 O O . ASP A 1 170 ? -35.191 12.356 9.708 1.00 11.11 597 ASP A O 1
ATOM 2939 N N . GLY A 1 171 ? -33.686 13.776 10.550 1.00 8.61 598 GLY A N 1
ATOM 2940 C CA . GLY A 1 171 ? -33.610 13.103 11.824 1.00 9.17 598 GLY A CA 1
ATOM 2941 C C . GLY A 1 171 ? -32.675 11.918 11.831 1.00 8.42 598 GLY A C 1
ATOM 2942 O O . GLY A 1 171 ? -31.573 11.956 11.282 1.00 9.48 598 GLY A O 1
ATOM 2946 N N . ALA A 1 172 ? -33.120 10.864 12.493 1.00 8.97 599 ALA A N 1
ATOM 2947 C CA . ALA A 1 172 ? -32.298 9.692 12.712 1.00 10.51 599 ALA A CA 1
ATOM 2948 C C . ALA A 1 172 ? -31.840 9.058 11.411 1.00 10.65 599 ALA A C 1
ATOM 2949 O O . ALA A 1 172 ? -32.583 9.002 10.433 1.00 12.02 599 ALA A O 1
ATOM 2956 N N . MET A 1 173 ? -30.613 8.551 11.419 1.00 10.90 600 MET A N 1
ATOM 2957 C CA . MET A 1 173 ? -30.042 7.871 10.263 1.00 12.66 600 MET A CA 1
ATOM 2958 C C . MET A 1 173 ? -29.818 6.398 10.547 1.00 13.50 600 MET A C 1
ATOM 2959 O O . MET A 1 173 ? -29.580 6.003 11.684 1.00 14.85 600 MET A O 1
ATOM 2973 N N . PRO A 1 174 ? -29.883 5.564 9.509 1.00 15.03 601 PRO A N 1
ATOM 2974 C CA . PRO A 1 174 ? -29.527 4.163 9.679 1.00 17.35 601 PRO A CA 1
ATOM 2975 C C . PRO A 1 174 ? -28.001 3.950 9.612 1.00 18.45 601 PRO A C 1
ATOM 2976 O O . PRO A 1 174 ? -27.283 4.873 9.186 1.00 20.33 601 PRO A O 1
ATOM 2987 N N A PRO A 1 175 ? -27.629 2.718 10.041 0.48 20.75 602 PRO A N 1
ATOM 2988 N N B PRO A 1 175 ? -27.411 2.797 9.980 0.52 21.04 602 PRO A N 1
ATOM 2989 C CA A PRO A 1 175 ? -26.400 1.972 9.856 0.48 22.17 602 PRO A CA 1
ATOM 2990 C CA B PRO A 1 175 ? -25.919 2.891 10.084 0.52 22.22 602 PRO A CA 1
ATOM 2991 C C A PRO A 1 175 ? -26.379 1.465 8.447 0.48 22.85 602 PRO A C 1
ATOM 2992 C C B PRO A 1 175 ? -24.966 2.653 8.857 0.52 23.06 602 PRO A C 1
ATOM 2993 O O A PRO A 1 175 ? -27.149 0.630 7.967 0.48 24.12 602 PRO A O 1
ATOM 2994 O O B PRO A 1 175 ? -23.781 2.979 8.949 0.52 23.86 602 PRO A O 1
ATOM 3015 N N . GLY A 1 176 ? -25.486 2.117 7.761 1.00 21.15 603 GLY A N 1
ATOM 3016 C CA . GLY A 1 176 ? -24.787 1.605 6.598 1.00 19.69 603 GLY A CA 1
ATOM 3017 C C . GLY A 1 176 ? -25.432 2.183 5.367 1.00 16.25 603 GLY A C 1
ATOM 3018 O O . GLY A 1 176 ? -25.599 3.392 5.286 1.00 17.03 603 GLY A O 1
ATOM 3023 N N . TRP A 1 177 ? -25.802 1.329 4.417 1.00 14.02 604 TRP A N 1
ATOM 3024 C CA . TRP A 1 177 ? -26.449 1.803 3.202 1.00 12.61 604 TRP A CA 1
ATOM 3025 C C . TRP A 1 177 ? -27.856 2.328 3.489 1.00 11.29 604 TRP A C 1
ATOM 3026 O O . TRP A 1 177 ? -28.689 1.647 4.076 1.00 13.58 604 TRP A O 1
ATOM 3047 N N . VAL A 1 178 ? -28.110 3.556 3.060 1.00 9.50 605 VAL A N 1
ATOM 3048 C CA . VAL A 1 178 ? -29.387 4.215 3.294 1.00 9.47 605 VAL A CA 1
ATOM 3049 C C . VAL A 1 178 ? -30.360 3.911 2.155 1.00 9.12 605 VAL A C 1
ATOM 3050 O O . VAL A 1 178 ? -30.077 4.243 1.008 1.00 10.41 605 VAL A O 1
ATOM 3063 N N . TRP A 1 179 ? -31.503 3.302 2.466 1.00 9.43 606 TRP A N 1
ATOM 3064 C CA . TRP A 1 179 ? -32.497 2.958 1.445 1.00 9.41 606 TRP A CA 1
ATOM 3065 C C . TRP A 1 179 ? -33.669 3.935 1.337 1.00 9.34 606 TRP A C 1
ATOM 3066 O O . TRP A 1 179 ? -34.573 3.738 0.519 1.00 10.22 606 TRP A O 1
ATOM 3087 N N . ASN A 1 180 ? -33.636 5.021 2.104 1.00 10.05 607 ASN A N 1
ATOM 3088 C CA . ASN A 1 180 ? -34.710 6.010 2.040 1.00 9.22 607 ASN A CA 1
ATOM 3089 C C . ASN A 1 180 ? -34.843 6.543 0.620 1.00 8.27 607 ASN A C 1
ATOM 3090 O O . ASN A 1 180 ? -33.872 7.023 0.064 1.00 9.71 607 ASN A O 1
ATOM 3101 N N . ASN A 1 181 ? -36.039 6.453 0.055 1.00 8.11 608 ASN A N 1
ATOM 3102 C CA . ASN A 1 181 ? -36.301 6.880 -1.307 1.00 7.75 608 ASN A CA 1
ATOM 3103 C C . ASN A 1 181 ? -37.172 8.129 -1.255 1.00 7.62 608 ASN A C 1
ATOM 3104 O O . ASN A 1 181 ? -38.343 8.066 -0.877 1.00 9.26 608 ASN A O 1
ATOM 3115 N N . VAL A 1 182 ? -36.572 9.256 -1.621 1.00 9.22 609 VAL A N 1
ATOM 3116 C CA . VAL A 1 182 ? -37.148 10.589 -1.445 1.00 9.39 609 VAL A CA 1
ATOM 3117 C C . VAL A 1 182 ? -37.060 11.323 -2.788 1.00 9.49 609 VAL A C 1
ATOM 3118 O O . VAL A 1 182 ? -36.001 11.342 -3.407 1.00 9.54 609 VAL A O 1
ATOM 3131 N N A GLU A 1 183 ? -38.156 11.906 -3.277 0.75 8.36 610 GLU A N 1
ATOM 3132 N N B GLU A 1 183 ? -38.172 11.934 -3.197 0.25 10.76 610 GLU A N 1
ATOM 3133 C CA A GLU A 1 183 ? -38.056 12.636 -4.526 0.75 9.02 610 GLU A CA 1
ATOM 3134 C CA B GLU A 1 183 ? -38.206 12.813 -4.361 0.25 10.11 610 GLU A CA 1
ATOM 3135 C C A GLU A 1 183 ? -37.196 13.869 -4.316 0.75 7.00 610 GLU A C 1
ATOM 3136 C C B GLU A 1 183 ? -37.120 13.866 -4.280 0.25 9.08 610 GLU A C 1
ATOM 3137 O O A GLU A 1 183 ? -36.951 14.313 -3.171 0.75 8.08 610 GLU A O 1
ATOM 3138 O O B GLU A 1 183 ? -36.641 14.191 -3.187 0.25 9.17 610 GLU A O 1
ATOM 3161 N N . LEU A 1 184 ? -36.741 14.429 -5.421 1.00 8.31 611 LEU A N 1
ATOM 3162 C CA . LEU A 1 184 ? -36.048 15.681 -5.357 1.00 8.40 611 LEU A CA 1
ATOM 3163 C C . LEU A 1 184 ? -37.055 16.672 -4.814 1.00 8.81 611 LEU A C 1
ATOM 3164 O O . LEU A 1 184 ? -38.201 16.731 -5.261 1.00 10.41 611 LEU A O 1
ATOM 3180 N N A LYS A 1 185 ? -36.593 17.433 -3.836 0.50 7.12 612 LYS A N 1
ATOM 3181 N N B LYS A 1 185 ? -36.624 17.437 -3.815 0.50 8.53 612 LYS A N 1
ATOM 3182 C CA A LYS A 1 185 ? -37.373 18.446 -3.165 0.50 9.20 612 LYS A CA 1
ATOM 3183 C CA B LYS A 1 185 ? -37.443 18.463 -3.179 0.50 8.69 612 LYS A CA 1
ATOM 3184 C C A LYS A 1 185 ? -37.203 19.760 -3.890 0.50 9.45 612 LYS A C 1
ATOM 3185 C C B LYS A 1 185 ? -37.081 19.804 -3.786 0.50 8.36 612 LYS A C 1
ATOM 318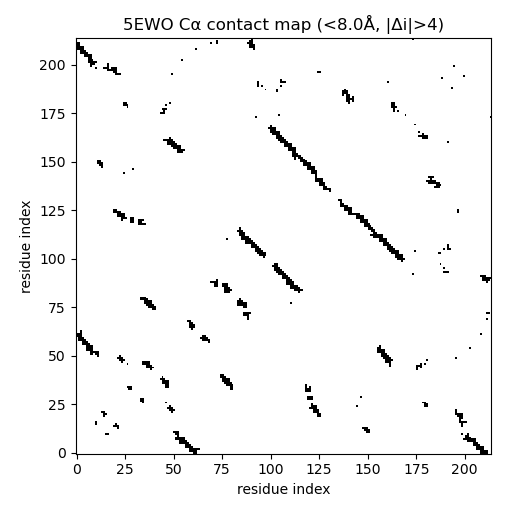6 O O A LYS A 1 185 ? -36.164 20.031 -4.485 0.50 8.99 612 LYS A O 1
ATOM 3187 O O B LYS A 1 185 ? -35.931 20.016 -4.158 0.50 8.42 612 LYS A O 1
ATOM 3224 N N A THR A 1 186 ? -38.239 20.576 -3.845 0.50 13.83 613 THR A N 1
ATOM 3225 N N B THR A 1 186 ? -38.037 20.724 -3.830 0.50 7.07 613 THR A N 1
ATOM 3226 C CA A THR A 1 186 ? -38.147 21.948 -4.290 0.50 14.39 613 THR A CA 1
ATOM 3227 C CA B THR A 1 186 ? -37.892 21.917 -4.640 0.50 7.43 613 THR A CA 1
ATOM 3228 C C A THR A 1 186 ? -38.202 22.668 -2.978 0.50 13.13 613 THR A C 1
ATOM 3229 C C B THR A 1 186 ? -37.827 23.216 -3.827 0.50 6.16 613 THR A C 1
ATOM 3230 O O A THR A 1 186 ? -38.588 22.069 -2.009 0.50 13.30 613 THR A O 1
ATOM 3231 O O B THR A 1 186 ? -37.542 24.270 -4.387 0.50 7.46 613 THR A O 1
ATOM 3252 N N A ASN A 1 187 ? -37.808 23.925 -2.923 0.50 12.38 614 ASN A N 1
ATOM 3253 N N B ASN A 1 187 ? -38.050 23.157 -2.517 0.50 6.96 614 ASN A N 1
ATOM 3254 C CA A ASN A 1 187 ? -37.796 24.645 -1.651 0.50 10.65 614 ASN A CA 1
ATOM 3255 C CA B ASN A 1 187 ? -37.857 24.367 -1.722 0.50 9.09 614 ASN A CA 1
ATOM 3256 C C A ASN A 1 187 ? -36.874 24.081 -0.566 0.50 10.32 614 ASN A C 1
ATOM 3257 C C B ASN A 1 187 ? -36.847 24.122 -0.616 0.50 10.06 614 ASN A C 1
ATOM 3258 O O A ASN A 1 187 ? -37.036 24.459 0.587 0.50 10.97 614 ASN A O 1
ATOM 3259 O O B ASN A 1 187 ? -36.807 24.837 0.389 0.50 10.65 614 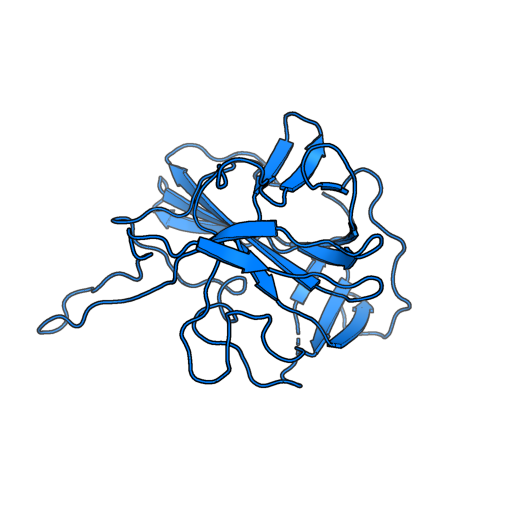ASN A O 1
ATOM 3280 N N . THR A 1 188 ? -35.965 23.160 -0.879 1.00 8.43 615 THR A N 1
ATOM 3281 C CA . THR A 1 188 ? -35.031 22.624 0.115 1.00 8.99 615 THR A CA 1
ATOM 3282 C C . THR A 1 188 ? -33.612 22.690 -0.427 1.00 6.91 615 THR A C 1
ATOM 3283 O O . THR A 1 188 ? -33.330 22.221 -1.527 1.00 7.65 615 THR A O 1
ATOM 3294 N N . ALA A 1 189 ? -32.710 23.272 0.353 1.00 6.00 616 ALA A N 1
ATOM 3295 C CA . ALA A 1 189 ? -31.334 23.399 -0.088 1.00 5.91 616 ALA A CA 1
ATOM 3296 C C . ALA A 1 189 ? -30.667 22.044 -0.240 1.00 5.70 616 ALA A C 1
ATOM 3297 O O . ALA A 1 189 ? -30.750 21.186 0.652 1.00 6.12 616 ALA A O 1
ATOM 3304 N N . TYR A 1 190 ? -29.956 21.889 -1.352 1.00 4.93 617 TYR A N 1
ATOM 3305 C CA . TYR A 1 190 ? -29.013 20.796 -1.569 1.00 4.95 617 TYR A CA 1
ATOM 3306 C C . TYR A 1 190 ? -27.587 21.319 -1.420 1.00 4.91 617 TYR A C 1
ATOM 3307 O O . TYR A 1 190 ? -27.312 22.503 -1.630 1.00 6.06 617 TYR A O 1
ATOM 3325 N N . HIS A 1 191 ? -26.687 20.435 -1.011 1.00 5.34 618 HIS A N 1
ATOM 3326 C CA . HIS A 1 191 ? -25.255 20.690 -1.084 1.00 5.53 618 HIS A CA 1
ATOM 3327 C C . HIS A 1 191 ? -24.686 19.967 -2.296 1.00 5.13 618 HIS A C 1
ATOM 3328 O O . HIS A 1 191 ? -25.346 19.104 -2.881 1.00 5.82 618 HIS A O 1
ATOM 3342 N N A MET A 1 192 ? -23.456 20.307 -2.672 0.88 5.13 619 MET A N 1
ATOM 3343 N N B MET A 1 192 ? -23.445 20.282 -2.644 0.12 6.55 619 MET A N 1
ATOM 3344 C CA A MET A 1 192 ? -22.777 19.503 -3.673 0.88 5.18 619 MET A CA 1
A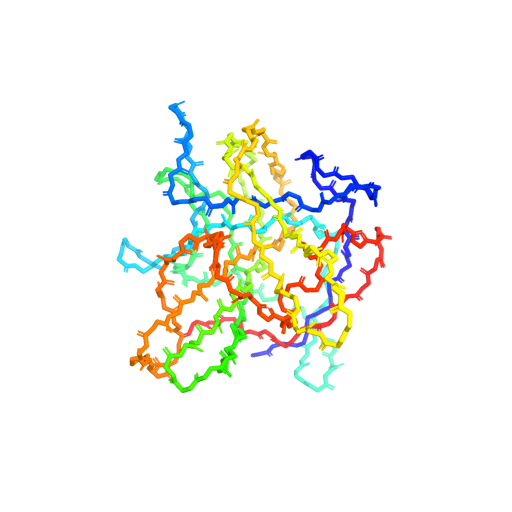TOM 3345 C CA B MET A 1 192 ? -22.750 19.524 -3.670 0.12 7.34 619 MET A CA 1
ATOM 3346 C C A MET A 1 192 ? -22.071 18.334 -3.007 0.88 5.99 619 MET A C 1
ATOM 3347 C C B MET A 1 192 ? -22.013 18.356 -3.033 0.12 7.59 619 MET A C 1
ATOM 3348 O O A MET A 1 192 ? -21.614 18.420 -1.884 0.88 8.19 619 MET A O 1
ATOM 3349 O O B MET A 1 192 ? -21.414 18.496 -1.968 0.12 8.21 619 MET A O 1
ATOM 3376 N N . ASP A 1 193 ? -22.063 17.203 -3.693 1.00 6.30 620 ASP A N 1
ATOM 3377 C CA . ASP A 1 193 ? -21.276 16.058 -3.291 1.00 6.20 620 ASP A CA 1
ATOM 3378 C C . ASP A 1 193 ? -20.686 15.477 -4.574 1.00 5.63 620 ASP A C 1
ATOM 3379 O O . ASP A 1 193 ? -21.043 15.880 -5.688 1.00 6.12 620 ASP A O 1
ATOM 3388 N N A LYS A 1 194 ? -19.774 14.533 -4.438 0.51 6.94 621 LYS A N 1
ATOM 3389 N N B LYS A 1 194 ? -19.756 14.542 -4.409 0.49 6.53 621 LYS A N 1
ATOM 3390 C CA A LYS A 1 194 ? -19.088 13.999 -5.610 0.51 6.44 621 LYS A CA 1
ATOM 3391 C CA B LYS A 1 194 ? -19.071 13.910 -5.542 0.49 7.05 621 LYS A CA 1
ATOM 3392 C C A LYS A 1 194 ? -20.022 13.249 -6.564 0.51 6.56 621 LYS A C 1
ATOM 3393 C C B LYS A 1 194 ? -20.063 13.361 -6.562 0.49 6.72 621 LYS A C 1
ATOM 3394 O O A LYS A 1 194 ? -19.681 13.018 -7.723 0.51 6.39 621 LYS A O 1
ATOM 3395 O O B LYS A 1 194 ? -19.830 13.446 -7.769 0.49 6.79 621 LYS A O 1
ATOM 3432 N N . GLY A 1 195 ? -21.181 12.836 -6.068 1.00 5.94 622 GLY A N 1
ATOM 3433 C CA . GLY A 1 195 ? -22.172 12.192 -6.914 1.00 5.92 622 GLY A CA 1
ATOM 3434 C C . GLY A 1 195 ? -23.033 13.135 -7.737 1.00 5.61 622 GLY A C 1
ATOM 3435 O O . GLY A 1 195 ? -23.807 12.651 -8.560 1.00 6.42 622 GLY A O 1
ATOM 3439 N N . LEU A 1 196 ? -22.917 14.444 -7.509 1.00 5.54 623 LEU A N 1
ATOM 3440 C CA . LEU A 1 196 ? -23.719 15.437 -8.211 1.00 5.66 623 LEU A CA 1
ATOM 3441 C C . LEU A 1 196 ? -22.910 16.277 -9.187 1.00 5.60 623 LEU A C 1
ATOM 3442 O O . LEU A 1 196 ? -23.491 17.086 -9.921 1.00 6.15 623 LEU A O 1
ATOM 3458 N N . VAL A 1 197 ? -21.587 16.104 -9.233 1.00 6.04 624 VAL A N 1
ATOM 3459 C CA . VAL A 1 197 ? -20.765 17.034 -10.003 1.00 6.90 624 VAL A CA 1
ATOM 3460 C C . VAL A 1 197 ? -21.009 16.979 -11.503 1.00 6.23 624 VAL A C 1
ATOM 3461 O O . VAL A 1 197 ? -20.672 17.938 -12.198 1.00 6.81 624 VAL A O 1
ATOM 3474 N N . HIS A 1 198 ? -21.584 15.885 -11.980 1.00 5.80 625 HIS A N 1
ATOM 3475 C CA . HIS A 1 198 ? -21.866 15.710 -13.388 1.00 6.33 625 HIS A CA 1
ATOM 3476 C C . HIS 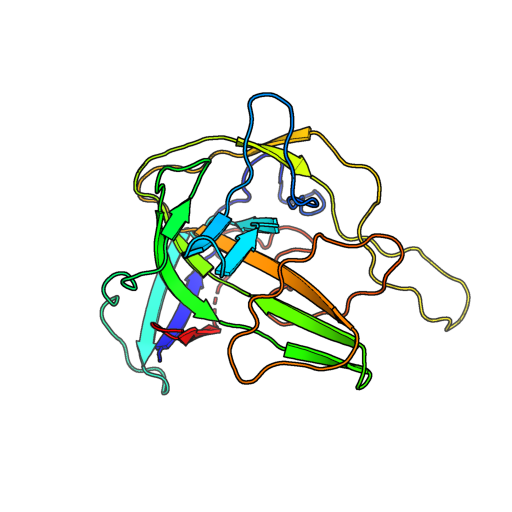A 1 198 ? -23.305 16.079 -13.760 1.00 6.15 625 HIS A C 1
ATOM 3477 O O . HIS A 1 198 ? -23.677 15.881 -14.923 1.00 7.29 625 HIS A O 1
ATOM 3491 N N . LEU A 1 199 ? -24.088 16.602 -12.794 1.00 5.45 626 LEU A N 1
ATOM 3492 C CA . LEU A 1 199 ? -25.518 16.842 -12.960 1.00 5.47 626 LEU A CA 1
ATOM 3493 C C . LEU A 1 199 ? -25.929 18.319 -12.927 1.00 5.13 626 LEU A C 1
ATOM 3494 O O . LEU A 1 199 ? -27.121 18.619 -12.788 1.00 5.75 626 LEU A O 1
ATOM 3510 N N . ILE A 1 200 ? -24.981 19.235 -13.105 1.00 5.14 627 ILE A N 1
ATOM 3511 C CA . ILE A 1 200 ? -25.316 20.646 -13.262 1.00 4.85 627 ILE A CA 1
ATOM 3512 C C . ILE A 1 200 ? -25.532 20.956 -14.756 1.00 4.47 627 ILE A C 1
ATOM 3513 O O . ILE A 1 200 ? -26.611 21.416 -15.154 1.00 4.53 627 ILE A O 1
ATOM 3529 N N . MET A 1 201 ? -24.505 20.709 -15.565 1.00 4.54 628 MET A N 1
ATOM 3530 C CA . MET A 1 201 ? -24.623 20.621 -17.021 1.00 4.77 628 MET A CA 1
ATOM 3531 C C . MET A 1 201 ? -23.788 19.418 -17.436 1.00 4.92 628 MET A C 1
ATOM 3532 O O . MET A 1 201 ? -22.837 19.043 -16.735 1.00 5.38 628 MET A O 1
ATOM 3546 N N . PRO A 1 202 ? -24.074 18.828 -18.594 1.00 5.31 629 PRO A N 1
ATOM 3547 C CA . PRO A 1 202 ? -23.274 17.662 -18.991 1.00 5.40 629 PRO A CA 1
ATOM 3548 C C . PRO A 1 202 ? -21.808 17.987 -19.129 1.00 5.55 629 PRO A C 1
ATOM 3549 O O . PRO A 1 202 ? -21.412 19.002 -19.725 1.00 6.84 629 PRO A O 1
ATOM 3560 N N . LEU A 1 203 ? -20.973 17.107 -18.592 1.00 6.22 630 LEU A N 1
ATOM 3561 C CA . LEU A 1 203 ? -19.543 17.228 -18.786 1.00 6.48 630 LEU A CA 1
ATOM 3562 C C . LEU A 1 203 ? -19.208 16.827 -20.223 1.00 6.73 630 LEU A C 1
ATOM 3563 O O . LEU A 1 203 ? -19.869 15.974 -20.819 1.00 8.45 630 LEU A O 1
ATOM 3579 N N . PRO A 1 204 ? -18.178 17.444 -20.810 1.00 7.31 631 PRO A N 1
ATOM 3580 C CA . PRO A 1 204 ? -17.819 17.123 -22.188 1.00 9.15 631 PRO A CA 1
ATOM 3581 C C . PRO A 1 204 ? -17.555 15.630 -22.382 1.00 7.51 631 PRO A C 1
ATOM 3582 O O . PRO A 1 204 ? -16.928 14.979 -21.554 1.00 7.68 631 PRO A O 1
ATOM 3593 N N . GLU A 1 205 ? -18.028 15.094 -23.500 1.00 8.45 632 GLU A N 1
ATOM 3594 C CA . GLU A 1 205 ? -17.709 13.735 -23.881 1.00 9.14 632 GLU A CA 1
ATOM 3595 C C . GLU A 1 205 ? -16.191 13.541 -23.782 1.00 8.11 632 GLU A C 1
ATOM 3596 O O . GLU A 1 205 ? -15.417 14.399 -24.195 1.00 9.25 632 GLU A O 1
ATOM 3608 N N A SER A 1 206 ? -15.818 12.396 -23.209 0.45 8.91 633 SER A N 1
ATOM 3609 N N B SER A 1 206 ? -15.800 12.402 -23.219 0.55 8.53 633 SER A N 1
ATOM 3610 C CA A SER A 1 206 ? -14.434 11.956 -22.962 0.45 8.78 633 SER A CA 1
ATOM 3611 C CA B SER A 1 206 ? -14.406 11.995 -22.992 0.55 9.93 633 SER A CA 1
ATOM 3612 C C A SER A 1 206 ? -13.830 12.489 -21.655 0.45 9.57 633 SER A C 1
ATOM 3613 C C B SER A 1 206 ? -13.863 12.420 -21.621 0.55 9.13 633 SER A C 1
ATOM 3614 O O A SER A 1 206 ? -12.678 12.190 -21.343 0.45 10.11 633 SER A O 1
ATOM 3615 O O B SER A 1 206 ? -12.807 11.934 -21.210 0.55 9.45 633 SER A O 1
ATOM 3630 N N . THR A 1 207 ? -14.592 13.270 -20.895 1.00 7.92 634 THR A N 1
ATOM 3631 C CA . THR A 1 207 ? -14.185 13.616 -19.542 1.00 7.80 634 THR A CA 1
ATOM 3632 C C . THR A 1 207 ? -14.076 12.328 -18.727 1.00 7.97 634 THR A C 1
ATOM 3633 O O . THR A 1 207 ? -14.918 11.439 -18.852 1.00 8.55 634 THR A O 1
ATOM 3644 N N . GLN A 1 208 ? -13.053 12.245 -17.885 1.00 9.23 635 GLN A N 1
ATOM 3645 C CA . GLN A 1 208 ? -12.869 11.114 -17.007 1.00 10.09 635 GLN A CA 1
ATOM 3646 C C . GLN A 1 208 ? -13.097 11.535 -15.565 1.00 10.03 635 GLN A C 1
ATOM 3647 O O . GLN A 1 208 ? -12.705 12.630 -15.146 1.00 11.65 635 GLN A O 1
ATOM 3661 N N B MET A 1 209 ? -13.755 10.656 -14.823 0.61 7.86 636 MET A N 1
ATOM 3662 N N C MET A 1 209 ? -13.764 10.661 -14.819 0.14 8.13 636 MET A N 1
ATOM 3663 C CA B MET A 1 209 ? -13.956 10.819 -13.393 0.61 9.18 636 MET A CA 1
ATOM 3664 C CA C MET A 1 209 ? -13.958 10.836 -13.385 0.14 9.04 636 MET A CA 1
ATOM 3665 C C B MET A 1 209 ? -13.599 9.512 -12.700 0.61 7.60 636 MET A C 1
ATOM 3666 C C C MET A 1 209 ? -13.683 9.514 -12.684 0.14 8.63 636 MET A C 1
ATOM 3667 O O B MET A 1 209 ? -13.919 8.433 -13.207 0.61 7.33 636 MET A O 1
ATOM 3668 O O C MET A 1 209 ? -14.166 8.466 -13.115 0.14 8.50 636 MET A O 1
ATOM 3695 N N A CYS A 1 210 ? -12.944 9.609 -11.605 0.25 8.50 637 CYS A N 1
ATOM 3696 N N B CYS A 1 210 ? -12.950 9.612 -11.543 0.61 9.28 637 CYS A N 1
ATOM 3697 C CA A CYS A 1 210 ? -12.608 8.463 -10.770 0.25 8.66 637 CYS A CA 1
ATOM 3698 C CA B CYS A 1 210 ? -12.559 8.442 -10.755 0.61 9.85 637 CYS A CA 1
ATOM 3699 C C A CYS A 1 210 ? -13.554 8.368 -9.578 0.25 9.43 637 CYS A C 1
ATOM 3700 C C B CYS A 1 210 ? -13.391 8.346 -9.483 0.61 9.54 637 CYS A C 1
ATOM 3701 O O A CYS A 1 210 ? -14.009 9.384 -9.048 0.25 9.67 637 CYS A O 1
ATOM 3702 O O B CYS A 1 210 ? -13.571 9.345 -8.781 0.61 9.15 637 CYS A O 1
ATOM 3717 N N . TYR A 1 211 ? -13.860 7.135 -9.185 1.00 9.84 638 TYR A N 1
ATOM 3718 C CA . TYR A 1 211 ? -14.661 6.866 -7.993 1.00 10.54 638 TYR A CA 1
ATOM 3719 C C . TYR A 1 211 ? -14.158 5.616 -7.306 1.00 11.82 638 TYR A C 1
ATOM 3720 O O . TYR A 1 211 ? -13.773 4.651 -7.959 1.00 13.73 638 TYR A O 1
ATOM 3739 N N . GLU A 1 212 ? -14.230 5.597 -5.985 1.00 12.58 639 GLU A N 1
ATOM 3740 C CA . GLU A 1 212 ? -14.033 4.371 -5.235 1.00 13.19 639 GLU A CA 1
ATOM 3741 C C . GLU A 1 212 ? -15.419 3.780 -5.017 1.00 13.15 639 GLU A C 1
ATOM 3742 O O . GLU A 1 212 ? -16.293 4.433 -4.456 1.00 14.34 639 GLU A O 1
ATOM 3754 N N . MET A 1 213 ? -15.629 2.569 -5.509 1.00 9.91 640 MET A N 1
ATOM 3755 C CA . MET A 1 213 ? -16.954 1.965 -5.504 1.00 9.77 640 MET A CA 1
ATOM 3756 C C . MET A 1 213 ? -16.905 0.559 -4.946 1.00 10.64 640 MET A C 1
ATOM 3757 O O . MET A 1 213 ? -15.869 -0.109 -4.966 1.00 12.44 640 MET A O 1
ATOM 3771 N N . LEU A 1 214 ? -18.062 0.128 -4.462 1.00 9.61 641 LEU A N 1
ATOM 3772 C CA . LEU A 1 214 ? -18.240 -1.196 -3.910 1.00 10.26 641 LEU A CA 1
ATOM 3773 C C . LEU A 1 214 ? -18.895 -2.097 -4.936 1.00 10.22 641 LEU A C 1
ATOM 3774 O O . LEU A 1 214 ? -19.616 -1.640 -5.819 1.00 10.23 641 LEU A O 1
ATOM 3790 N N . THR A 1 215 ? -18.666 -3.392 -4.788 1.00 12.17 642 THR A N 1
ATOM 3791 C CA . THR A 1 215 ? -19.401 -4.386 -5.567 1.00 14.66 642 THR A CA 1
ATOM 3792 C C . THR A 1 215 ? -20.367 -5.220 -4.709 1.00 16.73 642 THR A C 1
ATOM 3793 O O . THR A 1 215 ? -20.701 -6.352 -5.049 1.00 16.77 642 THR A O 1
ATOM 3804 N N . SER A 1 216 ? -20.849 -4.622 -3.622 1.00 20.77 643 SER A N 1
ATOM 3805 C CA . SER A 1 216 ? -21.870 -5.240 -2.779 1.00 24.39 643 SER A CA 1
ATOM 3806 C C . SER A 1 216 ? -22.491 -4.158 -1.910 1.00 24.26 643 SER A C 1
ATOM 3807 O O . SER A 1 216 ? -21.872 -3.119 -1.691 1.00 24.76 643 SER A O 1
ATOM 3815 N N . ILE A 1 217 ? -23.704 -4.383 -1.412 1.00 23.16 644 ILE A N 1
ATOM 3816 C CA . ILE A 1 217 ? -24.307 -3.432 -0.473 1.00 25.95 644 ILE A CA 1
ATOM 3817 C C . ILE A 1 217 ? -23.782 -3.719 0.929 1.00 27.96 644 ILE A C 1
ATOM 3818 O O . ILE A 1 217 ? -23.839 -4.856 1.397 1.00 28.15 644 ILE A O 1
#